Protein AF-0000000076999050 (afdb_homodimer)

Solvent-accessible surface area (backbone atoms only — not comparable to full-atom values): 11397 Å² total; per-residue (Å²): 122,41,62,46,78,47,78,78,38,83,37,83,48,64,58,50,52,71,64,30,36,35,32,32,42,37,40,32,18,38,52,26,83,90,37,77,95,28,45,40,60,75,64,47,63,26,76,95,74,50,68,47,72,46,55,34,50,70,62,44,50,46,53,27,51,28,60,49,54,45,70,36,25,22,58,16,30,32,37,39,44,25,26,15,80,21,55,50,22,68,37,30,36,89,98,64,38,59,56,55,41,35,34,31,30,42,37,31,35,66,41,70,91,99,56,59,48,79,47,79,77,36,82,37,82,49,64,58,50,52,72,65,31,36,34,32,31,42,38,41,33,19,38,52,24,85,90,35,75,94,27,45,41,60,73,64,48,63,27,75,94,74,50,70,46,71,45,54,34,49,70,62,44,50,45,54,28,51,29,59,48,52,45,71,37,25,22,57,16,28,31,38,40,43,25,27,15,77,25,54,50,22,69,38,29,36,88,98,65,38,58,54,56,42,35,36,33,31,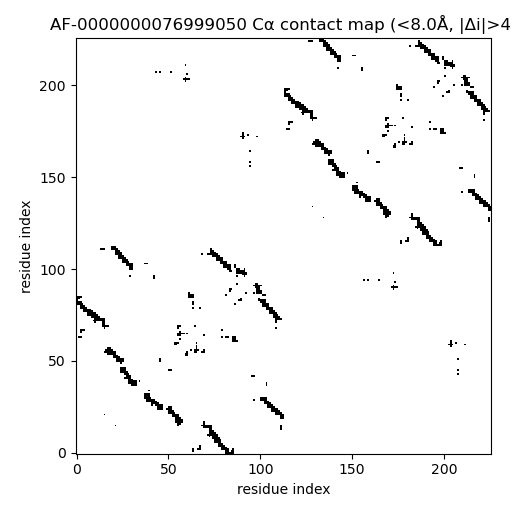42,37,32,35,67,42,70,88

Nearest PDB structures (foldseek):
  8z28-assembly1_A  TM=9.960E-01  e=3.138E-18  Pyricularia oryzae
  5b8i-assembly1_C  TM=9.807E-01  e=3.642E-14  Coccidioides immitis RS
  6vcv-assembly2_B  TM=9.608E-01  e=1.312E-13  Aspergillus fumigatus Af293
  6vrx-assembly5_A-3  TM=9.573E-01  e=2.290E-13  Mucor circinelloides
  6vsi-assembly1_A-2  TM=9.427E-01  e=1.152E-12  Candidozyma auris

Organism: Colletotrichum orbiculare (strain 104-T / ATCC 96160 / CBS 514.97 / LARS 414 / MAFF 240422) (NCBI:txid1213857)

InterPro domains:
  IPR001179 FKBP-type peptidyl-prolyl cis-trans isomerase domain [PF00254] (16-110)
  IPR001179 FKBP-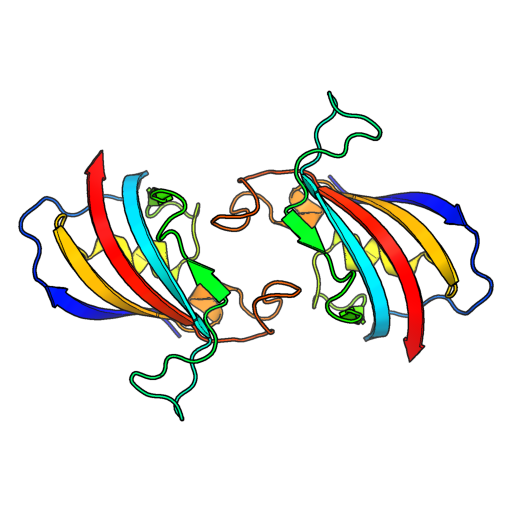type peptidyl-prolyl cis-trans isomerase domain [PS50059] (19-113)
  IPR046357 Peptidyl-prolyl cis-trans isomerase domain superfamily [G3DSA:3.10.50.40] (1-113)
  IPR050689 FKBP-type Peptidyl-prolyl cis-trans Isomerase [PTHR10516] (2-111)

Sequence (226 aa):
MGVTKTTHQEGSGSIPKPGQTVTIEYSGYLKDTTKPDNKGKKFDSSVGRGDFVTRIGVGQVIKGWDEGVTTMKVGEKATLDITSDYAYGERGFTGHIPPNADLIFDVELKKVQMGVTKTTHQEGSGSIPKPGQTVTIEYSGYLKDTTKPDNKGKKFDSSVGRGDFVTRIGVGQVIKGWDEGVTTMKVGEKATLDITSDYAYGERGFTGHIPPNADLIFDVELKKVQ

pLDDT: mean 96.43, std 4.18, range [61.28, 98.94]

Secondary structure (DSSP, 8-state):
--EEEEEEE---SPPPPTT-EEEEEEEEEEE-TTSGGGEEEEEEE-TTT--EEEE-SSSSS-HHHHHHHTTPPTT-EEEEEE-GGGTTTTT-BTTTB-TT--EEEEEEEEEE-/--EEEEEEE---SPPPPTT-EEEEEEEEEEE-TTSGGGEEEEEEE-TTT--EEEE-SSSSS-HHHHHHHTT--TT-EEEEEE-GGGTTTTT-BTTTB-TT--EEEEEEEEEE-

Structure (mmCIF, N/CA/C/O backbone):
data_AF-0000000076999050-model_v1
#
loop_
_entity.id
_entity.type
_entity.pdbx_description
1 polymer 'peptidylprolyl isomerase'
#
loop_
_atom_site.group_PDB
_atom_site.id
_atom_site.type_symbol
_atom_site.label_atom_id
_atom_site.label_alt_id
_atom_site.label_comp_id
_atom_site.label_asym_id
_atom_site.label_entity_id
_atom_site.label_seq_id
_atom_site.pdbx_PDB_ins_code
_atom_site.Cartn_x
_atom_site.Cartn_y
_atom_site.Cartn_z
_atom_site.occupancy
_atom_site.B_iso_or_equiv
_atom_site.auth_seq_id
_atom_site.auth_comp_id
_atom_site.auth_asym_id
_atom_site.auth_atom_id
_atom_site.pdbx_PDB_model_num
ATOM 1 N N . MET A 1 1 ? 9.938 4.039 17.719 1 61.28 1 MET A N 1
ATOM 2 C CA . MET A 1 1 ? 9.18 3.789 16.5 1 61.28 1 MET A CA 1
ATOM 3 C C . MET A 1 1 ? 7.855 4.539 16.516 1 61.28 1 MET A C 1
ATOM 5 O O . MET A 1 1 ? 7.043 4.344 17.438 1 61.28 1 MET A O 1
ATOM 9 N N . GLY A 1 2 ? 7.762 5.816 15.875 1 97.25 2 GLY A N 1
ATOM 10 C CA . GLY A 1 2 ? 6.656 6.758 15.977 1 97.25 2 GLY A CA 1
ATOM 11 C C . GLY A 1 2 ? 6.633 7.773 14.844 1 97.25 2 GLY A C 1
ATOM 12 O O . GLY A 1 2 ? 7.035 7.469 13.719 1 97.25 2 GLY A O 1
ATOM 13 N N . VAL A 1 3 ? 5.984 9.039 15.242 1 98.75 3 VAL A N 1
ATOM 14 C CA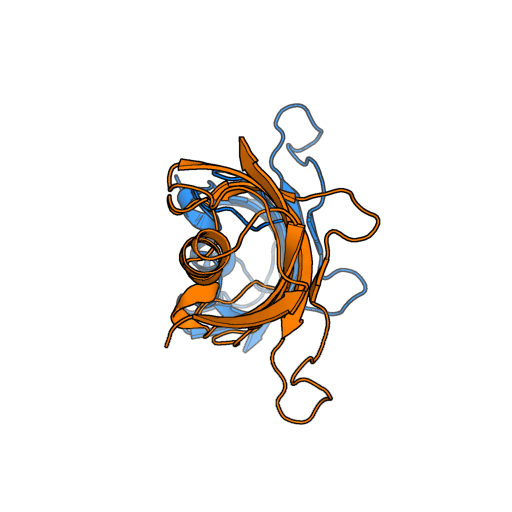 . VAL A 1 3 ? 5.902 10.125 14.273 1 98.75 3 VAL A CA 1
ATOM 15 C C . VAL A 1 3 ? 6.406 11.422 14.914 1 98.75 3 VAL A C 1
ATOM 17 O O . VAL A 1 3 ? 6.102 11.711 16.078 1 98.75 3 VAL A O 1
ATOM 20 N N . THR A 1 4 ? 7.32 12.125 14.18 1 98.56 4 THR A N 1
ATOM 21 C CA . THR A 1 4 ? 7.777 13.461 14.547 1 98.56 4 THR A CA 1
ATOM 22 C C . THR A 1 4 ? 7.34 14.492 13.516 1 98.56 4 THR A C 1
ATOM 24 O O . THR A 1 4 ? 7.441 14.25 12.305 1 98.56 4 THR A O 1
ATOM 27 N N . LYS A 1 5 ? 6.867 15.617 14.023 1 98.62 5 LYS A N 1
ATOM 28 C CA . LYS A 1 5 ? 6.363 16.672 13.148 1 98.62 5 LYS A CA 1
ATOM 29 C C . LYS A 1 5 ? 7.277 17.891 13.172 1 98.62 5 LYS A C 1
ATOM 31 O O . LYS A 1 5 ? 7.688 18.344 14.25 1 98.62 5 LYS A O 1
ATOM 36 N N . THR A 1 6 ? 7.551 18.406 12.016 1 98.75 6 THR A N 1
ATOM 37 C CA . THR A 1 6 ? 8.195 19.703 11.852 1 98.75 6 THR A CA 1
ATOM 38 C C . THR A 1 6 ? 7.273 20.672 11.109 1 98.75 6 THR A C 1
ATOM 40 O O . THR A 1 6 ? 6.945 20.453 9.938 1 98.75 6 THR A O 1
ATOM 43 N N . THR A 1 7 ? 6.922 21.734 11.781 1 98.75 7 THR A N 1
ATOM 44 C CA . THR A 1 7 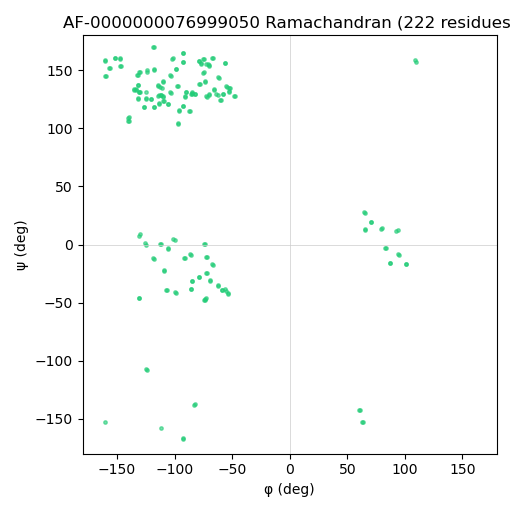? 6.02 22.719 11.195 1 98.75 7 THR A CA 1
ATOM 45 C C . THR A 1 7 ? 6.789 23.719 10.336 1 98.75 7 THR A C 1
ATOM 47 O O . THR A 1 7 ? 7.801 24.266 10.781 1 98.75 7 THR A O 1
ATOM 50 N N . HIS A 1 8 ? 6.301 23.938 9.156 1 98.81 8 HIS A N 1
ATOM 51 C CA . HIS A 1 8 ? 6.926 24.891 8.25 1 98.81 8 HIS A CA 1
ATOM 52 C C . HIS A 1 8 ? 6.074 26.156 8.117 1 98.81 8 HIS A C 1
ATOM 54 O O . HIS A 1 8 ? 6.605 27.234 7.883 1 98.81 8 HIS A O 1
ATOM 60 N N . GLN A 1 9 ? 4.805 26 8.078 1 98.69 9 GLN A N 1
ATOM 61 C CA . GLN A 1 9 ? 3.818 27.062 8.094 1 98.69 9 GLN A CA 1
ATOM 62 C C . GLN A 1 9 ? 2.723 26.797 9.117 1 98.69 9 GLN A C 1
ATOM 64 O O . GLN A 1 9 ? 2.025 25.781 9.031 1 98.69 9 GLN A O 1
ATOM 69 N N . GLU A 1 10 ? 2.57 27.781 9.961 1 98.44 10 GLU A N 1
ATOM 70 C CA . GLU A 1 10 ? 1.55 27.609 10.992 1 98.44 10 GLU A CA 1
ATOM 71 C C . GLU A 1 10 ? 0.147 27.75 10.406 1 98.44 10 GLU A C 1
ATOM 73 O O . GLU A 1 10 ? -0.087 28.578 9.531 1 98.44 10 GLU A O 1
ATOM 78 N N . GLY A 1 11 ? -0.716 26.875 10.914 1 98.5 11 GLY A N 1
ATOM 79 C CA . GLY A 1 11 ? -2.133 27.047 10.633 1 98.5 11 GLY A CA 1
ATOM 80 C C . GLY A 1 11 ? -2.861 27.844 11.695 1 98.5 11 GLY A C 1
ATOM 81 O O . GLY A 1 11 ? -2.312 28.109 12.766 1 98.5 11 GLY A O 1
ATOM 82 N N . SER A 1 12 ? -4.016 28.234 11.266 1 97.81 12 SER A N 1
ATOM 83 C CA . SER A 1 12 ? -4.77 29.031 12.219 1 97.81 12 SER A CA 1
ATOM 84 C C . SER A 1 12 ? -6.152 28.453 12.469 1 97.81 12 SER A C 1
ATOM 86 O O . SER A 1 12 ? -6.93 28.984 13.266 1 97.81 12 SER A O 1
ATOM 88 N N . GLY A 1 13 ? -6.418 27.344 11.812 1 98.19 13 GLY A N 1
ATOM 89 C CA . GLY A 1 13 ? -7.738 26.734 11.945 1 98.19 13 GLY A CA 1
ATOM 90 C C . GLY A 1 13 ? -7.805 25.688 13.031 1 98.19 13 GLY A C 1
ATOM 91 O O . GLY A 1 13 ? -6.953 25.641 13.922 1 98.19 13 GLY A O 1
ATOM 92 N N . SER A 1 14 ? -8.844 24.906 13.055 1 98.25 14 SER A N 1
ATOM 93 C CA . SER A 1 14 ? -9.125 23.906 14.078 1 98.25 14 SER A CA 1
ATOM 94 C C . SER A 1 14 ? -8.156 22.734 13.984 1 98.25 14 SER A C 1
ATOM 96 O O . SER A 1 14 ? -7.594 22.469 12.922 1 98.25 14 SER A O 1
ATOM 98 N N . ILE A 1 15 ? -8 22.125 15.078 1 98.62 15 ILE A N 1
ATOM 99 C CA . ILE A 1 15 ? -7.305 20.844 15.148 1 98.62 15 ILE A CA 1
ATOM 100 C C . ILE A 1 15 ? -8.305 19.703 14.984 1 98.62 15 ILE A C 1
ATOM 102 O O . ILE A 1 15 ? -9.336 19.672 15.664 1 98.62 15 ILE A O 1
ATOM 106 N N . PRO A 1 16 ? -7.992 18.859 14.078 1 98.75 16 PRO A N 1
ATOM 107 C CA . PRO A 1 16 ? -8.938 17.75 13.906 1 98.75 16 PRO A CA 1
ATOM 108 C C . PRO A 1 16 ? -9.062 16.891 15.156 1 98.75 16 PRO A C 1
ATOM 110 O O . PRO A 1 16 ? -8.07 16.641 15.852 1 98.75 16 PRO A O 1
ATOM 113 N N . LYS A 1 17 ? -10.273 16.438 15.375 1 98.44 17 LYS A N 1
ATOM 114 C CA . LYS A 1 17 ? -10.547 15.422 16.391 1 98.44 17 LYS A CA 1
ATOM 115 C C . LYS A 1 17 ? -10.664 14.031 15.766 1 98.44 17 LYS A C 1
ATOM 117 O O . LYS A 1 17 ? -11.062 13.898 14.609 1 98.44 17 LYS A O 1
ATOM 122 N N . PRO A 1 18 ? -10.289 13.008 16.625 1 98 18 PRO A N 1
ATOM 123 C CA . PRO A 1 18 ? -10.453 11.656 16.078 1 98 18 PRO A CA 1
ATOM 124 C C . PRO A 1 18 ? -11.859 11.406 15.539 1 98 18 PRO A C 1
ATOM 126 O O . PRO A 1 18 ? -12.844 11.773 16.188 1 98 18 PRO A O 1
ATOM 129 N N . GLY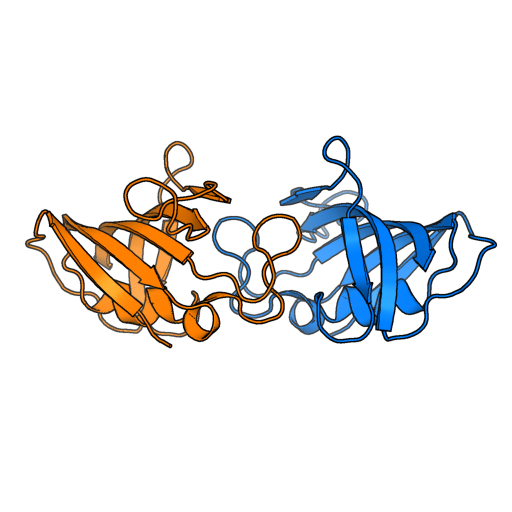 A 1 19 ? -11.922 10.891 14.383 1 97.88 19 GLY A N 1
ATOM 130 C CA . GLY A 1 19 ? -13.203 10.562 13.766 1 97.88 19 GLY A CA 1
ATOM 131 C C . GLY A 1 19 ? -13.648 11.586 12.742 1 97.88 19 GLY A C 1
ATOM 132 O O . GLY A 1 19 ? -14.516 11.305 11.914 1 97.88 19 GLY A O 1
ATOM 133 N N . GLN A 1 20 ? -13.125 12.742 12.695 1 98.62 20 GLN A N 1
ATOM 134 C CA . GLN A 1 20 ? -13.484 13.773 11.727 1 98.62 20 GLN A CA 1
ATOM 135 C C . GLN A 1 20 ? -12.828 13.516 10.375 1 98.62 20 GLN A C 1
ATOM 137 O O . GLN A 1 20 ? -11.836 12.781 10.289 1 98.62 20 GLN A O 1
ATOM 142 N N . THR A 1 21 ? -13.469 14.125 9.344 1 98.31 21 THR A N 1
ATOM 143 C CA . THR A 1 21 ? -12.93 14.047 7.988 1 98.31 21 THR A CA 1
ATOM 144 C C . THR A 1 21 ? -11.969 15.211 7.727 1 98.31 21 THR A C 1
ATOM 146 O O . THR A 1 21 ? -12.281 16.359 8.039 1 98.31 21 THR A O 1
ATOM 149 N N . VAL A 1 22 ? -10.82 14.875 7.199 1 98.5 22 VAL A N 1
ATOM 150 C CA . VAL A 1 22 ? -9.836 15.898 6.871 1 98.5 22 VAL A CA 1
ATOM 151 C C . VAL A 1 22 ? -9.562 15.891 5.367 1 98.5 22 VAL A C 1
ATOM 153 O O . VAL A 1 22 ? -9.75 14.867 4.703 1 98.5 22 VAL A O 1
ATOM 156 N N . THR A 1 23 ? -9.203 17.047 4.824 1 98.31 23 THR A N 1
ATOM 157 C CA . THR A 1 23 ? -8.695 17.234 3.469 1 98.31 23 THR A CA 1
ATOM 158 C C . THR A 1 23 ? -7.211 17.609 3.496 1 98.31 23 THR A C 1
ATOM 160 O O . THR A 1 23 ? -6.828 18.609 4.086 1 98.31 23 THR A O 1
ATOM 163 N N . ILE A 1 24 ? -6.402 16.797 2.799 1 98.06 24 ILE A N 1
ATOM 164 C CA . ILE A 1 24 ? -4.953 16.906 2.916 1 98.06 24 ILE A CA 1
ATOM 165 C C . ILE A 1 24 ? -4.32 16.891 1.526 1 98.06 24 ILE A C 1
ATOM 167 O O . ILE A 1 24 ? -4.727 16.109 0.663 1 98.06 24 ILE A O 1
ATOM 171 N N . GLU A 1 25 ? -3.416 17.781 1.261 1 98.25 25 GLU A N 1
ATOM 172 C CA . GLU A 1 25 ? -2.439 17.625 0.186 1 98.25 25 GLU A CA 1
ATOM 173 C C . GLU A 1 25 ? -1.113 17.094 0.72 1 98.25 25 GLU A C 1
ATOM 175 O O . GLU A 1 25 ? -0.644 17.516 1.774 1 98.25 25 GLU A O 1
ATOM 180 N N . TYR A 1 26 ? -0.549 16.125 -0.022 1 98.19 26 TYR A N 1
ATOM 181 C CA . TYR A 1 26 ? 0.667 15.547 0.542 1 98.19 26 TYR A CA 1
ATOM 182 C C . TYR A 1 26 ? 1.584 15.023 -0.559 1 98.19 26 TYR A C 1
ATOM 184 O O . TYR A 1 26 ? 1.139 14.781 -1.683 1 98.19 26 TYR A O 1
ATOM 192 N N . SER A 1 27 ? 2.859 14.859 -0.218 1 98 27 SER A N 1
ATOM 193 C CA . SER A 1 27 ? 3.852 14.047 -0.91 1 98 27 SER A CA 1
ATOM 194 C C . SER A 1 27 ? 4.59 13.133 0.062 1 98 27 SER A C 1
ATOM 196 O O . SER A 1 27 ? 5.016 13.57 1.132 1 98 27 SER A O 1
ATOM 198 N N . GLY A 1 28 ? 4.676 11.859 -0.325 1 97.75 28 GLY A N 1
ATOM 199 C CA . GLY A 1 28 ? 5.363 10.867 0.485 1 97.75 28 GLY A CA 1
ATOM 200 C C . GLY A 1 28 ? 6.66 10.383 -0.138 1 97.75 28 GLY A C 1
ATOM 201 O O . GLY A 1 28 ? 6.73 10.164 -1.35 1 97.75 28 GLY A O 1
ATOM 202 N N . TYR A 1 29 ? 7.68 10.195 0.671 1 98.44 29 TYR A N 1
ATOM 203 C CA . TYR A 1 29 ? 9.016 9.781 0.274 1 98.44 29 TYR A CA 1
ATOM 204 C C . TYR A 1 29 ? 9.516 8.633 1.149 1 98.44 29 TYR A C 1
ATOM 206 O O . TYR A 1 29 ? 9.211 8.578 2.342 1 98.44 29 TYR A O 1
ATOM 214 N N . LEU A 1 30 ? 10.281 7.766 0.504 1 98.19 30 LEU A N 1
ATOM 215 C CA . LEU A 1 30 ? 11.109 6.887 1.316 1 98.19 30 LEU A CA 1
ATOM 216 C C . LEU A 1 30 ? 12.164 7.684 2.074 1 98.19 30 LEU A C 1
ATOM 218 O O . LEU A 1 30 ? 12.805 8.57 1.506 1 98.19 30 LEU A O 1
ATOM 222 N N . LYS A 1 31 ? 12.297 7.414 3.311 1 98.69 31 LYS A N 1
ATOM 223 C CA . LYS A 1 31 ? 13.336 8.133 4.039 1 98.69 31 LYS A CA 1
ATOM 224 C C . LYS A 1 31 ? 14.727 7.688 3.6 1 98.69 31 LYS A C 1
ATOM 226 O O . LYS A 1 31 ? 15 6.488 3.496 1 98.69 31 LYS A O 1
ATOM 231 N N . ASP A 1 32 ? 15.469 8.625 3.293 1 98.56 32 ASP A N 1
ATOM 232 C CA . ASP A 1 32 ? 16.859 8.453 2.9 1 98.56 32 ASP A CA 1
ATOM 233 C C . ASP A 1 32 ? 17.734 9.555 3.5 1 98.56 32 ASP A C 1
ATOM 235 O O . ASP A 1 32 ? 17.734 10.688 3.016 1 98.56 32 ASP A O 1
ATOM 239 N N . THR A 1 33 ? 18.484 9.125 4.496 1 97.75 33 THR A N 1
ATOM 240 C CA . THR A 1 33 ? 19.203 10.117 5.281 1 97.75 33 THR A CA 1
ATOM 241 C C . THR A 1 33 ? 20.375 10.695 4.48 1 97.75 33 THR A C 1
ATOM 243 O O . THR A 1 33 ? 20.969 11.695 4.879 1 97.75 33 THR A O 1
ATOM 246 N N . THR A 1 34 ? 20.703 10.109 3.365 1 98.25 34 THR A N 1
ATOM 247 C CA . THR A 1 34 ? 21.797 10.609 2.533 1 98.25 34 THR A CA 1
ATOM 248 C C . THR A 1 34 ? 21.281 11.695 1.587 1 98.25 34 THR A C 1
ATOM 250 O O . THR A 1 34 ? 22.078 12.336 0.891 1 98.25 34 THR A O 1
ATOM 253 N N . LYS A 1 35 ? 20.031 11.945 1.457 1 98.5 35 LYS A N 1
ATOM 254 C CA . LYS A 1 35 ? 19.422 12.906 0.548 1 98.5 35 LYS A CA 1
ATOM 255 C C . LYS A 1 35 ? 19.031 14.188 1.286 1 98.5 35 LYS A C 1
ATOM 257 O O . LYS A 1 35 ? 18.844 14.172 2.506 1 98.5 35 LYS A O 1
ATOM 262 N N . PRO A 1 36 ? 18.844 15.297 0.565 1 97.5 36 PRO A N 1
ATOM 263 C CA . PRO A 1 36 ? 18.359 16.531 1.194 1 97.5 36 PRO A CA 1
ATOM 264 C C . PRO A 1 36 ? 17.016 16.344 1.889 1 97.5 36 PRO A C 1
ATOM 266 O O . PRO A 1 36 ? 16.125 15.688 1.343 1 97.5 36 PRO A O 1
ATOM 269 N N . ASP A 1 37 ? 16.953 16.781 3.156 1 97.5 37 ASP A N 1
ATOM 270 C CA . ASP A 1 37 ? 15.75 16.734 3.98 1 97.5 37 ASP A CA 1
ATOM 271 C C . ASP A 1 37 ? 15.32 15.305 4.262 1 97.5 37 ASP A C 1
ATOM 273 O O . ASP A 1 37 ? 14.164 15.055 4.609 1 97.5 37 ASP A O 1
ATOM 277 N N . ASN A 1 38 ? 16.188 14.336 3.982 1 98.38 38 ASN A N 1
ATOM 278 C CA . ASN A 1 38 ? 15.984 12.906 4.195 1 98.38 38 ASN A CA 1
ATOM 279 C C . ASN A 1 38 ? 14.953 12.336 3.227 1 98.38 38 ASN A C 1
ATOM 281 O O . ASN A 1 38 ? 14.383 11.273 3.475 1 98.38 38 ASN A O 1
ATOM 285 N N . LYS A 1 39 ? 14.727 13.086 2.133 1 98.62 39 LYS A N 1
ATOM 286 C CA . LYS A 1 39 ? 13.703 12.664 1.184 1 98.62 39 LYS A CA 1
ATOM 287 C C . LYS A 1 39 ? 14.312 11.906 0.011 1 98.62 39 LYS A C 1
ATOM 289 O O . LYS A 1 39 ? 14.875 12.508 -0.902 1 98.62 39 LYS A O 1
ATOM 294 N N . GLY A 1 40 ? 14.117 10.68 0.13 1 98.5 40 GLY A N 1
ATOM 295 C CA . GLY A 1 40 ? 14.539 9.836 -0.981 1 98.5 40 GLY A CA 1
ATOM 296 C C . GLY A 1 40 ? 13.523 9.781 -2.105 1 98.5 40 GLY A C 1
ATOM 297 O O . GLY A 1 40 ? 12.992 10.812 -2.518 1 98.5 40 GLY A O 1
ATOM 298 N N . LYS A 1 41 ? 13.289 8.594 -2.654 1 96.81 41 LYS A N 1
ATOM 299 C CA . LYS A 1 41 ? 12.352 8.398 -3.756 1 96.81 41 LYS A CA 1
ATOM 300 C C . LYS A 1 41 ? 10.922 8.742 -3.33 1 96.81 41 LYS A C 1
ATOM 302 O O . LYS A 1 41 ? 10.445 8.273 -2.299 1 96.81 41 LYS A O 1
ATOM 307 N N . LYS A 1 42 ? 10.312 9.594 -4.215 1 96.5 42 LYS A N 1
ATOM 308 C CA . LYS A 1 42 ? 8.891 9.82 -4.023 1 96.5 42 LYS A CA 1
ATOM 309 C C . LYS A 1 42 ? 8.07 8.594 -4.438 1 96.5 42 LYS A C 1
ATOM 311 O O . LYS A 1 42 ? 8.219 8.102 -5.559 1 96.5 42 LYS A O 1
ATOM 316 N N . PHE A 1 43 ? 7.199 8.156 -3.473 1 93.5 43 PHE A N 1
ATOM 317 C CA . PHE A 1 43 ? 6.473 6.934 -3.812 1 93.5 43 PHE A CA 1
ATOM 318 C C . PHE A 1 43 ? 5.004 7.234 -4.074 1 93.5 43 PHE A C 1
ATOM 320 O O . PHE A 1 43 ? 4.289 6.41 -4.648 1 93.5 43 PHE A O 1
ATOM 327 N N . ASP A 1 44 ? 4.508 8.398 -3.502 1 92.81 44 ASP A N 1
ATOM 328 C CA . ASP A 1 44 ? 3.115 8.797 -3.672 1 92.81 44 ASP A CA 1
ATOM 329 C C . ASP A 1 44 ? 2.947 10.297 -3.484 1 92.81 44 ASP A C 1
ATOM 331 O O . ASP A 1 44 ? 3.75 10.938 -2.805 1 92.81 44 ASP A O 1
ATOM 335 N N . SER A 1 45 ? 1.917 10.82 -4.18 1 95.5 45 SER A N 1
ATOM 336 C CA . SER A 1 45 ? 1.586 12.227 -4.008 1 95.5 45 SER A CA 1
ATOM 337 C C . SER A 1 45 ? 0.155 12.523 -4.445 1 95.5 45 SER A C 1
ATOM 339 O O . SER A 1 45 ? -0.359 11.883 -5.363 1 95.5 45 SER A O 1
ATOM 341 N N . SER A 1 46 ? -0.446 13.445 -3.711 1 94.88 46 SER A N 1
ATOM 342 C CA . SER A 1 46 ? -1.765 13.891 -4.145 1 94.88 46 SER A CA 1
ATOM 343 C C . SER A 1 46 ? -1.662 15.094 -5.074 1 94.88 46 SER A C 1
ATOM 345 O O . SER A 1 46 ? -2.648 15.492 -5.695 1 94.88 46 SER A O 1
ATOM 347 N N . VAL A 1 47 ? -0.492 15.703 -5.176 1 94.75 47 VAL A N 1
ATOM 348 C CA . VAL A 1 47 ? -0.298 16.906 -5.973 1 94.75 47 VAL A CA 1
ATOM 349 C C . VAL A 1 47 ? -0.637 16.625 -7.434 1 94.75 47 VAL A C 1
ATOM 351 O O . VAL A 1 47 ? -0.092 15.695 -8.031 1 94.75 47 VAL A O 1
ATOM 354 N N . GLY A 1 48 ? -1.552 17.406 -7.977 1 92.94 48 GLY A N 1
ATOM 355 C CA . GLY A 1 48 ? -1.965 17.234 -9.359 1 92.94 48 GLY A CA 1
ATOM 356 C C . GLY A 1 48 ? -3.025 16.172 -9.539 1 92.94 48 GLY A C 1
ATOM 357 O O . GLY A 1 48 ? -3.533 15.977 -10.648 1 92.94 48 GLY A O 1
ATOM 358 N N . ARG A 1 49 ? -3.471 15.453 -8.539 1 90.5 49 ARG A N 1
ATOM 359 C CA . ARG A 1 49 ? -4.422 14.352 -8.656 1 90.5 49 ARG A CA 1
ATOM 360 C C . ARG A 1 49 ? -5.695 14.641 -7.863 1 90.5 49 ARG A C 1
ATOM 362 O O . ARG A 1 49 ? -6.68 13.906 -7.969 1 90.5 49 ARG A O 1
ATOM 369 N N . GLY A 1 50 ? -5.578 15.711 -7.031 1 92.12 50 GLY A N 1
ATOM 370 C CA . GLY A 1 50 ? -6.668 16 -6.117 1 92.12 50 GLY A CA 1
ATOM 371 C C . GLY A 1 50 ? -6.324 15.711 -4.668 1 92.12 50 GLY A C 1
ATOM 372 O O . GLY A 1 50 ? -5.504 14.836 -4.383 1 92.12 50 GLY A O 1
ATOM 373 N N . ASP A 1 51 ? -6.992 16.328 -3.807 1 94.06 51 ASP A N 1
ATOM 374 C CA . ASP A 1 51 ? -6.699 16.203 -2.381 1 94.06 51 ASP A CA 1
ATOM 375 C C . ASP A 1 51 ? -7.105 14.82 -1.858 1 94.06 51 ASP A C 1
ATOM 377 O O . ASP A 1 51 ? -7.992 14.172 -2.42 1 94.06 51 ASP A O 1
ATOM 381 N N . PHE A 1 52 ? -6.457 14.469 -0.834 1 93.5 52 PHE A N 1
ATOM 382 C CA . PHE A 1 52 ? -6.793 13.242 -0.129 1 93.5 52 PHE A CA 1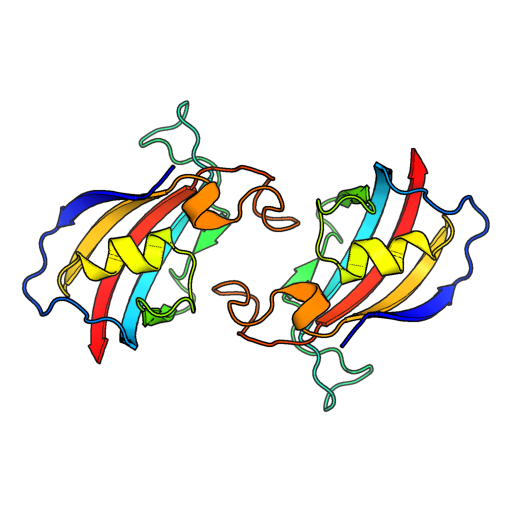
ATOM 383 C C . PHE A 1 52 ? -7.781 13.516 0.998 1 93.5 52 PHE A C 1
ATOM 385 O O . PHE A 1 52 ? -7.512 14.328 1.882 1 93.5 52 PHE A O 1
ATOM 392 N N . VAL A 1 53 ? -8.93 12.906 0.917 1 95 53 VAL A N 1
ATOM 393 C CA . VAL A 1 53 ? -9.984 13.078 1.914 1 95 53 VAL A CA 1
ATOM 394 C C . VAL A 1 53 ? -10.172 11.781 2.699 1 95 53 VAL A C 1
ATOM 396 O O . VAL A 1 53 ? -10.367 10.719 2.113 1 95 53 VAL A O 1
ATOM 399 N N . THR A 1 54 ? -10.164 11.82 4.027 1 94.88 54 THR A N 1
ATOM 400 C CA . THR A 1 54 ? -10.234 10.617 4.852 1 94.88 54 THR A CA 1
ATOM 401 C C . THR A 1 54 ? -10.68 10.961 6.27 1 94.88 54 THR A C 1
ATOM 403 O O . THR A 1 54 ? -10.555 12.109 6.707 1 94.88 54 THR A O 1
ATOM 406 N N . ARG A 1 55 ? -11.188 9.961 6.965 1 95.69 55 ARG A N 1
ATOM 407 C CA . ARG A 1 55 ? -11.305 10.094 8.414 1 95.69 55 ARG A CA 1
ATOM 408 C C . ARG A 1 55 ? -9.945 9.938 9.086 1 95.69 55 ARG A C 1
ATOM 410 O O . ARG A 1 55 ? -9.109 9.156 8.633 1 95.69 55 ARG A O 1
ATOM 417 N N . ILE A 1 56 ? -9.758 10.641 10.195 1 97.5 56 ILE A N 1
ATOM 418 C CA . ILE A 1 56 ? -8.445 10.648 10.836 1 97.5 56 ILE A CA 1
ATOM 419 C C . ILE A 1 56 ? -8.586 10.18 12.289 1 97.5 56 ILE A C 1
ATOM 421 O O . ILE A 1 56 ? -9.641 10.344 12.898 1 97.5 56 ILE A O 1
ATOM 425 N N . GLY A 1 57 ? -7.57 9.586 12.758 1 96.94 57 GLY A N 1
ATOM 426 C CA . GLY A 1 57 ? -7.488 9.227 14.164 1 96.94 57 GLY A CA 1
ATOM 427 C C . GLY A 1 57 ? -8.273 7.977 14.516 1 96.94 57 GLY A C 1
ATOM 428 O O . GLY A 1 57 ? -8.492 7.684 15.688 1 96.94 57 GLY A O 1
ATOM 429 N N . VAL A 1 58 ? -8.695 7.207 13.477 1 95.62 58 VAL A N 1
ATOM 430 C CA . VAL A 1 58 ? -9.57 6.074 13.773 1 95.62 58 VAL A CA 1
ATOM 431 C C . VAL A 1 58 ? -9.031 4.816 13.094 1 95.62 58 VAL A C 1
ATOM 433 O O . VAL A 1 58 ? -9.734 3.811 12.992 1 95.62 58 VAL A O 1
ATOM 436 N N . GLY A 1 59 ? -7.871 4.883 12.547 1 93.06 59 GLY A N 1
ATOM 437 C CA . GLY A 1 59 ? -7.227 3.699 12 1 93.06 59 GLY A CA 1
ATOM 438 C C . GLY A 1 59 ? -7.512 3.5 10.523 1 93.06 59 GLY A C 1
ATOM 439 O O . GLY A 1 59 ? -7.242 2.43 9.969 1 93.06 59 GLY A O 1
ATOM 440 N N . GLN A 1 60 ? -8.055 4.5 9.938 1 92 60 GLN A N 1
ATOM 441 C CA . GLN A 1 60 ? -8.297 4.414 8.5 1 92 60 GLN A CA 1
ATOM 442 C C . GLN A 1 60 ? -7.016 4.668 7.707 1 92 60 GLN A C 1
ATOM 444 O O . GLN A 1 60 ? -6.867 4.172 6.586 1 92 60 GLN A O 1
ATOM 449 N N . VAL A 1 61 ? -6.121 5.402 8.234 1 94.94 61 VAL A N 1
ATOM 450 C CA . VAL A 1 61 ? -4.801 5.652 7.664 1 94.94 61 VAL A CA 1
ATOM 451 C C . VAL A 1 61 ? -3.721 5.137 8.609 1 94.94 61 VAL A C 1
ATOM 453 O O . VAL A 1 61 ? -4.027 4.641 9.695 1 94.94 61 VAL A O 1
ATOM 456 N N . ILE A 1 62 ? -2.455 5.098 8.141 1 95.88 62 ILE A N 1
ATOM 457 C CA . ILE A 1 62 ? -1.368 4.59 8.977 1 95.88 62 ILE A CA 1
ATOM 458 C C . ILE A 1 62 ? -1.312 5.371 10.281 1 95.88 62 ILE A C 1
ATOM 460 O O . ILE A 1 62 ? -1.702 6.543 10.336 1 95.88 62 ILE A O 1
ATOM 464 N N . LYS A 1 63 ? -0.784 4.801 11.258 1 96.81 63 LYS A N 1
ATOM 465 C CA . LYS A 1 63 ? -0.728 5.367 12.602 1 96.81 63 LYS A CA 1
ATOM 466 C C . LYS A 1 63 ? 0.007 6.707 12.602 1 96.81 63 LYS A C 1
ATOM 468 O O . LYS A 1 63 ? -0.344 7.613 13.359 1 96.81 63 LYS A O 1
ATOM 473 N N . GLY A 1 64 ? 1.032 6.844 11.875 1 98.56 64 GLY A N 1
ATOM 474 C CA . GLY A 1 64 ? 1.77 8.094 11.758 1 98.56 64 GLY A CA 1
ATOM 475 C C . GLY A 1 64 ? 0.901 9.258 11.336 1 98.56 64 GLY A C 1
ATOM 476 O O . GLY A 1 64 ? 1.089 10.383 11.805 1 98.56 64 GLY A O 1
ATOM 477 N N . TRP A 1 65 ? 0.017 9.023 10.445 1 97.94 65 TRP A N 1
ATOM 478 C CA . TRP A 1 65 ? -0.925 10.062 10.039 1 97.94 65 TRP A CA 1
ATOM 479 C C . TRP A 1 65 ? -1.961 10.32 11.125 1 97.94 65 TRP A C 1
ATOM 481 O O . TRP A 1 65 ? -2.279 11.469 11.43 1 97.94 65 TRP A O 1
ATOM 491 N N . ASP A 1 66 ? -2.496 9.234 11.648 1 97.75 66 ASP A N 1
ATOM 492 C CA . ASP A 1 66 ? -3.496 9.359 12.703 1 97.75 66 ASP A CA 1
ATOM 493 C C . ASP A 1 66 ? -2.971 10.211 13.852 1 97.75 66 ASP A C 1
ATOM 495 O O . ASP A 1 66 ? -3.699 11.047 14.398 1 97.75 66 ASP A O 1
ATOM 499 N N . GLU A 1 67 ? -1.805 10.023 14.211 1 98.38 67 GLU A N 1
ATOM 500 C CA . GLU A 1 67 ? -1.229 10.742 15.344 1 98.38 67 GLU A CA 1
ATOM 501 C C . GLU A 1 67 ? -0.664 12.094 14.914 1 98.38 67 GLU A C 1
ATOM 503 O O . GLU A 1 67 ? -0.818 13.094 15.617 1 98.38 67 GLU A O 1
ATOM 508 N N . GLY A 1 68 ? -0.073 12.195 13.789 1 98.69 68 GLY A N 1
ATOM 509 C CA . GLY A 1 68 ? 0.568 13.422 13.336 1 98.69 68 GLY A CA 1
ATOM 510 C C . GLY A 1 68 ? -0.422 14.484 12.906 1 98.69 68 GLY A C 1
ATOM 511 O O . GLY A 1 68 ? -0.338 15.633 13.352 1 98.69 68 GLY A O 1
ATOM 512 N N . VAL A 1 69 ? -1.343 14.102 12.133 1 98.62 69 VAL A N 1
ATOM 513 C CA . VAL A 1 69 ? -2.27 15.062 11.547 1 98.62 69 VAL A CA 1
ATOM 514 C C . VAL A 1 69 ? -3.184 15.625 12.633 1 98.62 69 VAL A C 1
ATOM 516 O O . VAL A 1 69 ? -3.553 16.797 12.594 1 98.62 69 VAL A O 1
ATOM 519 N N . THR A 1 70 ? -3.439 14.836 13.602 1 98.62 70 THR A N 1
ATOM 520 C CA . THR A 1 70 ? -4.309 15.289 14.68 1 98.62 70 THR A CA 1
ATOM 521 C C . THR A 1 70 ? -3.578 16.281 15.578 1 98.62 70 THR A C 1
ATOM 523 O O . THR A 1 70 ? -4.16 16.812 16.531 1 98.62 70 THR A O 1
ATOM 526 N N . THR A 1 71 ? -2.393 16.594 15.32 1 98.56 71 THR A N 1
ATOM 527 C CA . THR A 1 71 ? -1.665 17.625 16.047 1 98.56 71 THR A CA 1
ATOM 528 C C . THR A 1 71 ? -1.524 18.891 15.203 1 98.56 71 THR A C 1
ATOM 530 O O . THR A 1 71 ? -0.954 19.891 15.648 1 98.56 71 THR A O 1
ATOM 533 N N . MET A 1 72 ? -1.964 18.859 14.039 1 98.81 72 MET A N 1
ATOM 534 C CA . MET A 1 72 ? -1.849 19.984 13.117 1 98.81 72 MET A CA 1
ATOM 535 C C . MET A 1 72 ? -3.084 20.875 13.188 1 98.81 72 MET A C 1
ATOM 537 O O . MET A 1 72 ? -4.176 20.391 13.5 1 98.81 72 MET A O 1
ATOM 541 N N . LYS A 1 73 ? -2.865 22.094 12.789 1 98.69 73 LYS A N 1
ATOM 542 C CA . LYS A 1 73 ? -3.969 23.031 12.594 1 98.69 73 LYS A CA 1
ATOM 543 C C . LYS A 1 73 ? -4.285 23.203 11.109 1 98.69 73 LYS A C 1
ATOM 545 O O . LYS A 1 73 ? -3.385 23.188 10.273 1 98.69 73 LYS A O 1
ATOM 550 N N . VAL A 1 74 ? -5.621 23.391 10.852 1 98.88 74 VAL A N 1
ATOM 551 C CA . VAL A 1 74 ? -6.004 23.672 9.469 1 98.88 74 VAL A CA 1
ATOM 552 C C . VAL A 1 74 ? -5.18 24.844 8.93 1 98.88 74 VAL A C 1
ATOM 554 O O . VAL A 1 74 ? -5.035 25.859 9.602 1 98.88 74 VAL A O 1
ATOM 557 N N . GLY A 1 75 ? -4.691 24.688 7.762 1 98.81 75 GLY A N 1
ATOM 558 C CA . GLY A 1 75 ? -3.824 25.672 7.152 1 98.81 75 GLY A CA 1
ATOM 559 C C . GLY A 1 75 ? -2.348 25.391 7.363 1 98.81 75 GLY A C 1
ATOM 560 O O . GLY A 1 75 ? -1.493 26.047 6.754 1 98.81 75 GLY A O 1
ATOM 561 N N . GLU A 1 76 ? -2.002 24.438 8.172 1 98.88 76 GLU A N 1
ATOM 562 C CA . GLU A 1 76 ? -0.619 24.109 8.516 1 98.88 76 GLU A CA 1
ATOM 563 C C . GLU A 1 76 ? 0.051 23.312 7.398 1 98.88 76 GLU A C 1
ATOM 565 O O . GLU A 1 76 ? -0.565 22.422 6.809 1 98.88 76 GLU A O 1
ATOM 570 N N . LYS A 1 77 ? 1.272 23.625 7.105 1 98.88 77 LYS A N 1
ATOM 571 C CA . LYS A 1 77 ? 2.197 22.812 6.324 1 98.88 77 LYS A CA 1
ATOM 572 C C . LYS A 1 77 ? 3.314 22.25 7.203 1 98.88 77 LYS A C 1
ATOM 574 O O . LYS A 1 77 ? 3.955 23 7.949 1 98.88 77 LYS A O 1
ATOM 579 N N . ALA A 1 78 ? 3.443 20.984 7.105 1 98.88 78 ALA A N 1
ATOM 580 C CA . ALA A 1 78 ? 4.418 20.328 7.977 1 98.88 78 ALA A CA 1
ATOM 581 C C . ALA A 1 78 ? 5.039 19.125 7.293 1 98.88 78 ALA A C 1
ATOM 583 O O . ALA A 1 78 ? 4.523 18.641 6.285 1 98.88 78 ALA A O 1
ATOM 584 N N . THR A 1 79 ? 6.156 18.719 7.793 1 98.94 79 THR A N 1
ATOM 585 C CA . THR A 1 79 ? 6.758 17.438 7.465 1 98.94 79 THR A CA 1
ATOM 586 C C . THR A 1 79 ? 6.562 16.438 8.609 1 98.94 79 THR A C 1
ATOM 588 O O . THR A 1 79 ? 6.793 16.766 9.773 1 98.94 79 THR A O 1
ATOM 591 N N . LEU A 1 80 ? 6.094 15.25 8.258 1 98.81 80 LEU A N 1
ATOM 592 C CA . LEU A 1 80 ? 5.996 14.141 9.203 1 98.81 80 LEU A CA 1
ATOM 593 C C . LEU A 1 80 ? 7.078 13.102 8.93 1 98.81 80 LEU A C 1
ATOM 595 O O . LEU A 1 80 ? 7.176 12.578 7.82 1 98.81 80 LEU A O 1
ATOM 599 N N . ASP A 1 81 ? 7.91 12.836 9.875 1 98.88 81 ASP A N 1
ATOM 600 C CA . ASP A 1 81 ? 8.875 11.742 9.883 1 98.88 81 ASP A CA 1
ATOM 601 C C . ASP A 1 81 ? 8.328 10.531 10.633 1 98.88 81 ASP A C 1
ATOM 603 O O . ASP A 1 81 ? 8.125 10.586 11.852 1 98.88 81 ASP A O 1
ATOM 607 N N . ILE A 1 82 ? 8.141 9.43 9.867 1 98.75 82 ILE A N 1
ATOM 608 C CA . ILE A 1 82 ? 7.355 8.328 10.414 1 98.75 82 ILE A CA 1
ATOM 609 C C . ILE A 1 82 ? 8.172 7.039 10.352 1 98.75 82 ILE A C 1
ATOM 611 O O . ILE A 1 82 ? 8.617 6.633 9.273 1 98.75 82 ILE A O 1
ATOM 615 N N . THR A 1 83 ? 8.312 6.391 11.5 1 98.75 83 THR A N 1
ATOM 616 C CA . THR A 1 83 ? 9.008 5.109 11.523 1 98.75 83 THR A CA 1
ATOM 617 C C . THR A 1 83 ? 8.133 4.008 10.922 1 98.75 83 THR A C 1
ATOM 619 O O . THR A 1 83 ? 6.906 4.129 10.891 1 98.75 83 THR A O 1
ATOM 622 N N . SER A 1 84 ? 8.805 2.949 10.516 1 98.06 84 SER A N 1
ATOM 623 C CA . SER A 1 84 ? 8.133 1.908 9.742 1 98.06 84 SER A CA 1
ATOM 624 C C . SER A 1 84 ? 7.016 1.259 10.555 1 98.06 84 SER A C 1
ATOM 626 O O . SER A 1 84 ? 5.984 0.876 10 1 98.06 84 SER A O 1
ATOM 628 N N . ASP A 1 85 ? 7.219 1.124 11.867 1 97.5 85 ASP A N 1
ATOM 629 C CA . ASP A 1 85 ? 6.211 0.49 12.711 1 97.5 85 ASP A CA 1
ATOM 630 C C . ASP A 1 85 ? 4.953 1.349 12.805 1 97.5 85 ASP A C 1
ATOM 632 O O . ASP A 1 85 ? 3.889 0.859 13.188 1 97.5 85 ASP A O 1
ATOM 636 N N . TYR A 1 86 ? 4.996 2.611 12.461 1 98 86 TYR A N 1
ATOM 637 C CA . TYR A 1 86 ? 3.859 3.525 12.414 1 98 86 TYR A CA 1
ATOM 638 C C . TYR A 1 86 ? 3.371 3.709 10.984 1 98 86 TYR A C 1
ATOM 640 O O . TYR A 1 86 ? 2.482 4.527 10.727 1 98 86 TYR A O 1
ATOM 648 N N . ALA A 1 87 ? 4.016 2.928 10.062 1 96.81 87 ALA A N 1
ATOM 649 C CA . ALA A 1 87 ? 3.656 3.01 8.648 1 96.81 87 ALA A CA 1
ATOM 650 C C . ALA A 1 87 ? 3.281 1.638 8.102 1 96.81 87 ALA A C 1
ATOM 652 O O . ALA A 1 87 ? 2.301 1.032 8.539 1 96.81 87 ALA A O 1
ATOM 653 N N . TYR A 1 88 ? 4.219 1.062 7.254 1 94 88 TYR A N 1
ATOM 654 C CA . TYR A 1 88 ? 3.803 -0.168 6.59 1 94 88 TYR A CA 1
ATOM 655 C C . TYR A 1 88 ? 4.605 -1.359 7.098 1 94 88 TYR A C 1
ATOM 657 O O . TYR A 1 88 ? 4.461 -2.475 6.59 1 94 88 TYR A O 1
ATOM 665 N N . GLY A 1 89 ? 5.465 -1.185 7.977 1 93.31 89 GLY A N 1
ATOM 666 C CA . GLY A 1 89 ? 6.121 -2.24 8.734 1 93.31 89 GLY A CA 1
ATOM 667 C C . GLY A 1 89 ? 6.906 -3.201 7.859 1 93.31 89 GLY A C 1
ATOM 668 O O . GLY A 1 89 ? 7.52 -2.789 6.871 1 93.31 89 GLY A O 1
ATOM 669 N N . GLU A 1 90 ? 6.828 -4.473 8.273 1 90.75 90 GLU A N 1
ATOM 670 C CA . GLU A 1 90 ? 7.648 -5.523 7.68 1 90.75 90 GLU A CA 1
ATOM 671 C C . GLU A 1 90 ? 7.172 -5.871 6.273 1 90.75 90 GLU A C 1
ATOM 673 O O . GLU A 1 90 ? 7.941 -6.379 5.457 1 90.75 90 GLU A O 1
ATOM 678 N N . ARG A 1 91 ? 6.035 -5.625 6.062 1 87.62 91 ARG A N 1
ATOM 679 C CA . ARG A 1 91 ? 5.488 -6.027 4.766 1 87.62 91 ARG A CA 1
ATOM 680 C C . ARG A 1 91 ? 5.777 -4.973 3.703 1 87.62 91 ARG A C 1
ATOM 682 O O . ARG A 1 91 ? 5.957 -5.301 2.529 1 87.62 91 ARG A O 1
ATOM 689 N N . GLY A 1 92 ? 5.82 -3.693 4.18 1 92.38 92 GLY A N 1
ATOM 690 C CA . GLY A 1 92 ? 5.887 -2.641 3.18 1 92.38 92 GLY A CA 1
ATOM 691 C C . GLY A 1 92 ? 4.66 -2.59 2.285 1 92.38 92 GLY A C 1
ATOM 692 O O . GLY A 1 92 ? 3.562 -2.959 2.707 1 92.38 92 GLY A O 1
ATOM 693 N N . PHE A 1 93 ? 4.902 -2.082 1.06 1 89.69 93 PHE A N 1
ATOM 694 C CA . PHE A 1 93 ? 3.898 -2.059 0.003 1 89.69 93 PHE A CA 1
ATOM 695 C C . PHE A 1 93 ? 4.52 -2.396 -1.346 1 89.69 93 PHE A C 1
ATOM 697 O O . PHE A 1 93 ? 5.262 -1.592 -1.912 1 89.69 93 PHE A O 1
ATOM 704 N N . THR A 1 94 ? 4.125 -3.59 -1.777 1 83.06 94 THR A N 1
ATOM 705 C CA . THR A 1 94 ? 4.75 -4.18 -2.957 1 83.06 94 THR A CA 1
ATOM 706 C C . THR A 1 94 ? 4.805 -3.17 -4.102 1 83.06 94 THR A C 1
ATOM 708 O O . THR A 1 94 ? 3.803 -2.523 -4.414 1 83.06 94 THR A O 1
ATOM 711 N N . GLY A 1 95 ? 6.105 -3.059 -4.621 1 80.19 95 GLY A N 1
ATOM 712 C CA . GLY A 1 95 ? 6.297 -2.195 -5.777 1 80.19 95 GLY A CA 1
ATOM 713 C C . GLY A 1 95 ? 6.559 -0.749 -5.402 1 80.19 95 GLY A C 1
ATOM 714 O O . GLY A 1 95 ? 7.059 0.029 -6.219 1 80.19 95 GLY A O 1
ATOM 715 N N . HIS A 1 96 ? 6.277 -0.385 -4.18 1 86.25 96 HIS A N 1
ATOM 716 C CA . HIS A 1 96 ? 6.332 1.04 -3.875 1 86.25 96 HIS A CA 1
ATOM 717 C C . HIS A 1 96 ? 7.137 1.301 -2.607 1 86.25 96 HIS A C 1
ATOM 719 O O . HIS A 1 96 ? 7.934 2.24 -2.555 1 86.25 96 HIS A O 1
ATOM 725 N N . ILE A 1 97 ? 6.887 0.536 -1.566 1 93.38 97 ILE A N 1
ATOM 726 C CA . ILE A 1 97 ? 7.516 0.741 -0.265 1 93.38 97 ILE A CA 1
ATOM 727 C C . ILE A 1 97 ? 8.172 -0.556 0.199 1 93.38 97 ILE A C 1
ATOM 729 O O . ILE A 1 97 ? 7.492 -1.558 0.432 1 93.38 97 ILE A O 1
ATOM 733 N N . PRO A 1 98 ? 9.492 -0.517 0.384 1 93 98 PRO A N 1
ATOM 734 C CA . PRO A 1 98 ? 10.18 -1.719 0.859 1 93 98 PRO A CA 1
ATOM 735 C C . PRO A 1 98 ? 9.805 -2.092 2.289 1 93 98 PRO A C 1
ATOM 737 O O . PRO A 1 98 ? 9.297 -1.249 3.037 1 93 98 PRO A O 1
ATOM 740 N N . PRO A 1 99 ? 10.055 -3.33 2.605 1 92.75 99 PRO A N 1
ATOM 741 C CA . PRO A 1 99 ? 9.883 -3.734 4.004 1 92.75 99 PRO A CA 1
ATOM 742 C C . PRO A 1 99 ? 10.672 -2.855 4.973 1 92.75 99 PRO A C 1
ATOM 744 O O . PRO A 1 99 ? 11.805 -2.461 4.672 1 92.75 99 PRO A O 1
ATOM 747 N N . ASN A 1 100 ? 10.023 -2.469 6.074 1 95.88 100 ASN A N 1
ATOM 748 C CA . ASN A 1 100 ? 10.648 -1.769 7.195 1 95.88 100 ASN A CA 1
ATOM 749 C C . ASN A 1 100 ? 11.133 -0.382 6.785 1 95.88 100 ASN A C 1
ATOM 751 O O . ASN A 1 100 ? 12.07 0.153 7.383 1 95.88 100 ASN A O 1
ATOM 755 N N . ALA A 1 101 ? 10.516 0.141 5.844 1 97.25 101 ALA A N 1
ATOM 756 C CA . ALA A 1 101 ? 10.922 1.465 5.383 1 97.25 101 ALA A CA 1
ATOM 757 C C . ALA A 1 101 ? 10.328 2.561 6.258 1 97.25 101 ALA A C 1
ATOM 759 O O . ALA A 1 101 ? 9.117 2.566 6.52 1 97.25 101 ALA A O 1
ATOM 760 N N . ASP A 1 102 ? 11.195 3.484 6.715 1 98.56 102 ASP A N 1
ATOM 761 C CA . ASP A 1 102 ? 10.703 4.738 7.281 1 98.56 102 ASP A CA 1
ATOM 762 C C . ASP A 1 102 ? 10.266 5.703 6.184 1 98.56 102 ASP A C 1
ATOM 764 O O . ASP A 1 102 ? 10.75 5.633 5.051 1 98.56 102 ASP A O 1
ATOM 768 N N . LEU A 1 103 ? 9.352 6.613 6.598 1 98.56 103 LEU A N 1
ATOM 769 C CA . LEU A 1 103 ? 8.758 7.465 5.574 1 98.56 103 LEU A CA 1
ATOM 770 C C . LEU A 1 103 ? 8.82 8.938 5.984 1 98.56 103 LEU A C 1
ATOM 772 O O . LEU A 1 103 ? 8.773 9.25 7.176 1 98.56 103 LEU A O 1
ATOM 776 N N . ILE A 1 104 ? 8.945 9.789 4.949 1 98.88 104 ILE A N 1
ATOM 777 C CA . ILE A 1 104 ? 8.781 11.234 5.098 1 98.88 104 ILE A CA 1
ATOM 778 C C . ILE A 1 104 ? 7.555 11.695 4.32 1 98.88 104 ILE A C 1
ATOM 780 O O . ILE A 1 104 ? 7.391 11.359 3.146 1 98.88 104 ILE A O 1
ATOM 784 N N . PHE A 1 105 ? 6.691 12.422 5.02 1 98.69 105 PHE A N 1
ATOM 785 C CA . PHE A 1 105 ? 5.547 13.031 4.348 1 98.69 105 PHE A CA 1
ATOM 786 C C . PHE A 1 105 ? 5.574 14.547 4.496 1 98.69 105 PHE A C 1
ATOM 788 O O . PHE A 1 105 ? 5.676 15.062 5.613 1 98.69 105 PHE A O 1
ATOM 795 N N . ASP A 1 106 ? 5.531 15.242 3.391 1 98.81 106 ASP A N 1
ATOM 796 C CA . ASP A 1 106 ? 5.094 16.641 3.414 1 98.81 106 ASP A CA 1
ATOM 797 C C . ASP A 1 106 ? 3.572 16.734 3.33 1 98.81 106 ASP A C 1
ATOM 799 O O . ASP A 1 106 ? 2.959 16.188 2.412 1 98.81 106 ASP A O 1
ATOM 803 N N . VAL A 1 107 ? 3.025 17.531 4.312 1 98.75 107 VAL A N 1
ATOM 804 C CA . VAL A 1 107 ? 1.571 17.531 4.441 1 98.75 107 VAL A CA 1
ATOM 805 C C . VAL A 1 107 ? 1.063 18.969 4.602 1 98.75 107 VAL A C 1
ATOM 807 O O . VAL A 1 107 ? 1.65 19.766 5.34 1 98.75 107 VAL A O 1
ATOM 810 N N . GLU A 1 108 ? 0.046 19.25 3.859 1 98.88 108 GLU A N 1
ATOM 811 C CA . GLU A 1 108 ? -0.774 20.422 4.133 1 98.88 108 GLU A CA 1
ATOM 812 C C . GLU A 1 108 ? -2.184 20.031 4.562 1 98.88 108 GLU A C 1
ATOM 814 O O . GLU A 1 108 ? -2.891 19.344 3.824 1 98.88 108 GLU A O 1
ATOM 819 N N . LEU A 1 109 ? -2.553 20.469 5.785 1 98.88 109 LEU A N 1
ATOM 820 C CA . LEU A 1 109 ? -3.922 20.25 6.242 1 98.88 109 LEU A CA 1
ATOM 821 C C . LEU A 1 109 ? -4.836 21.375 5.773 1 98.88 109 LEU A C 1
ATOM 823 O O . LEU A 1 109 ? -4.742 22.5 6.266 1 98.88 109 LEU A O 1
ATOM 827 N N . LYS A 1 110 ? -5.766 21.016 4.922 1 98.75 110 LYS A N 1
ATOM 828 C CA . LYS A 1 110 ? -6.516 22.062 4.242 1 98.75 110 LYS A CA 1
ATOM 829 C C . LYS A 1 110 ? -7.871 22.297 4.91 1 98.75 110 LYS A C 1
ATOM 831 O O . LYS A 1 110 ? -8.344 23.422 4.992 1 98.75 110 LYS A O 1
ATOM 836 N N . LYS A 1 111 ? -8.5 21.203 5.277 1 98.56 111 LYS A N 1
ATOM 837 C CA . LYS A 1 111 ? -9.844 21.297 5.832 1 98.56 111 LYS A CA 1
ATOM 838 C C . LYS A 1 111 ? -10.086 20.203 6.879 1 98.56 111 LYS A C 1
ATOM 840 O O . LYS A 1 111 ? -9.453 19.156 6.844 1 98.56 111 LYS A O 1
ATOM 845 N N . VAL A 1 112 ? -10.984 20.5 7.781 1 98.38 112 VAL A N 1
ATOM 846 C CA . VAL A 1 112 ? -11.555 19.531 8.711 1 98.38 112 VAL A CA 1
ATOM 847 C C . VAL A 1 112 ? -13.078 19.656 8.727 1 98.38 112 VAL A C 1
ATOM 849 O O . VAL A 1 112 ? -13.609 20.781 8.703 1 98.38 112 VAL A O 1
ATOM 852 N N . GLN A 1 113 ? -13.711 18.516 8.719 1 95.56 113 GLN A N 1
ATOM 853 C CA . GLN A 1 113 ? -15.164 18.5 8.758 1 95.56 113 GLN A CA 1
ATOM 854 C C . GLN A 1 113 ? -15.68 17.422 9.711 1 95.56 113 GLN A C 1
ATOM 856 O O . GLN A 1 113 ? -15.117 16.328 9.773 1 95.56 113 GLN A O 1
ATOM 861 N N . MET B 1 1 ? -12.367 -13.289 3.965 1 81 1 MET B N 1
ATOM 862 C CA . MET B 1 1 ? -12.547 -14.43 3.072 1 81 1 MET B CA 1
ATOM 863 C C . MET B 1 1 ? -11.352 -14.578 2.131 1 81 1 MET B C 1
ATOM 865 O O . MET B 1 1 ? -10.742 -13.578 1.739 1 81 1 MET B O 1
ATOM 869 N N . GLY B 1 2 ? -10.617 -15.297 1.619 1 97.31 2 GLY B N 1
ATOM 870 C CA . GLY B 1 2 ? -9.445 -16.062 1.204 1 97.31 2 GLY B CA 1
ATOM 871 C C . GLY B 1 2 ? -8.969 -15.703 -0.194 1 97.31 2 GLY B C 1
ATOM 872 O O . GLY B 1 2 ? -9.102 -14.562 -0.627 1 97.31 2 GLY B O 1
ATOM 873 N N . VAL B 1 3 ? -8.273 -16.656 -0.723 1 98.75 3 VAL B N 1
ATOM 874 C CA . VAL B 1 3 ? -7.77 -16.516 -2.086 1 98.75 3 VAL B CA 1
ATOM 875 C C . VAL B 1 3 ? -8.234 -17.703 -2.926 1 98.75 3 VAL B C 1
ATOM 877 O O . VAL B 1 3 ? -8.227 -18.844 -2.457 1 98.75 3 VAL B O 1
ATOM 880 N N . THR B 1 4 ? -8.797 -17.375 -4.129 1 98.62 4 THR B N 1
ATOM 881 C CA . THR B 1 4 ? -9.133 -18.375 -5.129 1 98.62 4 THR B CA 1
ATOM 882 C C . THR B 1 4 ? -8.281 -18.203 -6.383 1 98.62 4 THR B C 1
ATOM 884 O O . THR B 1 4 ? -8.078 -17.078 -6.852 1 98.62 4 THR B O 1
ATOM 887 N N . LYS B 1 5 ? -7.82 -19.344 -6.895 1 98.62 5 LYS B N 1
ATOM 888 C CA . LYS B 1 5 ? -6.941 -19.312 -8.062 1 98.62 5 LYS B CA 1
ATOM 889 C C . LYS B 1 5 ? -7.633 -19.922 -9.281 1 98.62 5 LYS B C 1
ATOM 891 O O . LYS B 1 5 ? -8.25 -20.984 -9.195 1 98.62 5 LYS B O 1
ATOM 896 N N . THR B 1 6 ? -7.496 -19.25 -10.375 1 98.75 6 THR B N 1
ATOM 897 C CA . THR B 1 6 ? -7.867 -19.781 -11.68 1 98.75 6 THR B CA 1
ATOM 898 C C . THR B 1 6 ? -6.645 -19.875 -12.594 1 98.75 6 THR B C 1
ATOM 900 O O . THR B 1 6 ? -6.043 -18.859 -12.938 1 98.75 6 THR B O 1
ATOM 903 N N . THR B 1 7 ? -6.328 -21.062 -13.008 1 98.75 7 THR B N 1
ATOM 904 C CA . THR B 1 7 ? -5.164 -21.297 -13.852 1 98.75 7 THR B CA 1
ATOM 905 C C . THR B 1 7 ? -5.512 -21.078 -15.32 1 98.75 7 THR B C 1
ATOM 907 O O . THR B 1 7 ? -6.512 -21.609 -15.812 1 98.75 7 THR B O 1
ATOM 910 N N . HIS B 1 8 ? -4.695 -20.312 -15.977 1 98.81 8 HIS B N 1
ATOM 911 C CA . HIS B 1 8 ? -4.895 -20.062 -17.391 1 98.81 8 HIS B CA 1
ATOM 912 C C . HIS B 1 8 ? -3.867 -20.812 -18.234 1 98.81 8 HIS B C 1
ATOM 914 O O . HIS B 1 8 ? -4.148 -21.172 -19.375 1 98.81 8 HIS B O 1
ATOM 920 N N . GLN B 1 9 ? -2.672 -20.859 -17.766 1 98.69 9 GLN B N 1
ATOM 921 C CA . GLN B 1 9 ? -1.579 -21.641 -18.359 1 98.69 9 GLN B CA 1
ATOM 922 C C . GLN B 1 9 ? -0.861 -22.453 -17.281 1 98.69 9 GLN B C 1
ATOM 924 O O . GLN B 1 9 ? -0.315 -21.891 -16.328 1 98.69 9 GLN B O 1
ATOM 929 N N . GLU B 1 10 ? -0.82 -23.719 -17.594 1 98.44 10 GLU B N 1
ATOM 930 C CA . GLU B 1 10 ? -0.16 -24.594 -16.609 1 98.44 10 GLU B CA 1
ATOM 931 C C . GLU B 1 10 ? 1.354 -24.406 -16.641 1 98.44 10 GLU B C 1
ATOM 933 O O . GLU B 1 10 ? 1.94 -24.219 -17.719 1 98.44 10 GLU B O 1
ATOM 938 N N . GLY B 1 11 ? 1.91 -24.422 -15.445 1 98.5 11 GLY B N 1
ATOM 939 C CA . GLY B 1 11 ? 3.357 -24.5 -15.336 1 98.5 11 GLY B CA 1
ATOM 940 C C . GLY B 1 11 ? 3.873 -25.922 -15.211 1 98.5 11 GLY B C 1
ATOM 941 O O . GLY B 1 11 ? 3.096 -26.844 -14.992 1 98.5 11 GLY B O 1
ATOM 942 N N . SER B 1 12 ? 5.141 -25.969 -15.43 1 97.88 12 SER B N 1
ATOM 943 C CA . SER B 1 12 ? 5.711 -27.297 -15.352 1 97.88 12 SER B CA 1
ATOM 944 C C . SER B 1 12 ? 6.871 -27.359 -14.359 1 97.88 12 SER B C 1
ATOM 946 O O . SER B 1 12 ? 7.469 -28.422 -14.156 1 97.88 12 SER B O 1
ATOM 948 N N . GLY B 1 13 ? 7.168 -26.234 -13.758 1 98.25 13 GLY B N 1
ATOM 949 C CA . GLY B 1 13 ? 8.297 -26.188 -12.844 1 98.25 13 GLY B CA 1
ATOM 950 C C . GLY B 1 13 ? 7.898 -26.438 -11.398 1 98.25 13 GLY B C 1
ATOM 951 O O . GLY B 1 13 ? 6.832 -27 -11.133 1 98.25 13 GLY B O 1
ATOM 952 N N . SER B 1 14 ? 8.766 -26.172 -10.461 1 98.31 14 SER B N 1
ATOM 953 C CA . SER B 1 14 ? 8.602 -26.453 -9.039 1 98.31 14 SER B CA 1
ATOM 954 C C . SER B 1 14 ? 7.543 -25.547 -8.414 1 98.31 14 SER B C 1
ATOM 956 O O . SER B 1 14 ? 7.266 -24.469 -8.922 1 98.31 14 SER B O 1
ATOM 958 N N . ILE B 1 15 ? 6.996 -26.062 -7.391 1 98.62 15 ILE B N 1
ATOM 959 C CA . ILE B 1 15 ? 6.125 -25.266 -6.527 1 98.62 15 ILE B CA 1
ATOM 960 C C . ILE B 1 15 ? 6.945 -24.625 -5.418 1 98.62 15 ILE B C 1
ATOM 962 O O . ILE B 1 15 ? 7.73 -25.297 -4.742 1 98.62 15 ILE B O 1
ATOM 966 N N . PRO B 1 16 ? 6.789 -23.344 -5.312 1 98.75 16 PRO B N 1
ATOM 967 C CA . PRO B 1 16 ? 7.566 -22.703 -4.254 1 98.75 16 PRO B CA 1
ATOM 968 C C . PRO B 1 16 ? 7.215 -23.219 -2.861 1 98.75 16 PRO B C 1
ATOM 970 O O . PRO B 1 16 ? 6.043 -23.484 -2.578 1 98.75 16 PRO B O 1
ATOM 973 N N . LYS B 1 17 ? 8.234 -23.312 -2.051 1 98.5 17 LYS B N 1
ATOM 974 C CA . LYS B 1 17 ? 8.062 -23.562 -0.625 1 98.5 17 LYS B CA 1
ATOM 975 C C . LYS B 1 17 ? 8.148 -22.281 0.187 1 98.5 17 LYS B C 1
ATOM 977 O O . LYS B 1 17 ? 8.836 -21.344 -0.206 1 98.5 17 LYS B O 1
ATOM 982 N N . PRO B 1 18 ? 7.406 -22.297 1.365 1 98.06 18 PRO B N 1
ATOM 983 C CA . PRO B 1 18 ? 7.52 -21.094 2.199 1 98.06 18 PRO B CA 1
ATOM 984 C C . PRO B 1 18 ? 8.969 -20.734 2.504 1 98.06 18 PRO B C 1
ATOM 986 O O . PRO B 1 18 ? 9.781 -21.609 2.82 1 98.06 18 PRO B O 1
ATOM 989 N N . GLY B 1 19 ? 9.258 -19.5 2.309 1 97.94 19 GLY B N 1
ATOM 990 C CA . GLY B 1 19 ? 10.594 -19.016 2.6 1 97.94 19 GLY B CA 1
ATOM 991 C C . GLY B 1 19 ? 11.453 -18.859 1.359 1 97.94 19 GLY B C 1
ATOM 992 O O . GLY B 1 19 ? 12.461 -18.141 1.383 1 97.94 19 GLY B O 1
ATOM 993 N N . GLN B 1 20 ? 11.133 -19.422 0.267 1 98.62 20 GLN B N 1
ATOM 994 C CA . GLN B 1 20 ? 11.891 -19.297 -0.975 1 98.62 20 GLN B CA 1
ATOM 995 C C . GLN B 1 20 ? 11.609 -17.969 -1.667 1 98.62 20 GLN B C 1
ATOM 997 O O . GLN B 1 20 ? 10.586 -17.328 -1.4 1 98.62 20 GLN B O 1
ATOM 1002 N N . THR B 1 21 ? 12.586 -17.594 -2.521 1 98.31 21 THR B N 1
ATOM 1003 C CA . THR B 1 21 ? 12.438 -16.391 -3.33 1 98.31 21 THR B CA 1
ATOM 1004 C C . THR B 1 21 ? 11.773 -16.703 -4.664 1 98.31 21 THR B C 1
ATOM 1006 O O . THR B 1 21 ? 12.156 -17.672 -5.34 1 98.31 21 THR B O 1
ATOM 1009 N N . VAL B 1 22 ? 10.773 -15.93 -4.992 1 98.5 22 VAL B N 1
ATOM 1010 C CA . VAL B 1 22 ? 10.078 -16.125 -6.262 1 98.5 22 VAL B CA 1
ATOM 1011 C C . VAL B 1 22 ? 10.234 -14.867 -7.125 1 98.5 22 VAL B C 1
ATOM 1013 O O . VAL B 1 22 ? 10.438 -13.766 -6.605 1 98.5 22 VAL B O 1
ATOM 1016 N N . THR B 1 23 ? 10.227 -15.055 -8.461 1 98.38 23 THR B N 1
ATOM 1017 C CA . THR B 1 23 ? 10.141 -14.008 -9.469 1 98.38 23 THR B CA 1
ATOM 1018 C C . THR B 1 23 ? 8.781 -14.031 -10.156 1 98.38 23 THR B C 1
ATOM 1020 O O . THR B 1 23 ? 8.398 -15.031 -10.758 1 98.38 23 THR B O 1
ATOM 1023 N N . ILE B 1 24 ? 8.086 -12.891 -10.102 1 98.06 24 ILE B N 1
ATOM 1024 C CA . ILE B 1 24 ? 6.695 -12.836 -10.523 1 98.06 24 ILE B CA 1
ATOM 1025 C C . ILE B 1 24 ? 6.473 -11.625 -11.422 1 98.06 24 ILE B C 1
ATOM 1027 O O . ILE B 1 24 ? 6.988 -10.539 -11.148 1 98.06 24 ILE B O 1
ATOM 1031 N N . GLU B 1 25 ? 5.809 -11.781 -12.523 1 98.25 25 GLU B N 1
ATOM 1032 C CA . GLU B 1 25 ? 5.156 -10.68 -13.234 1 98.25 25 GLU B CA 1
ATOM 1033 C C . GLU B 1 25 ? 3.67 -10.609 -12.898 1 98.25 25 GLU B C 1
ATOM 1035 O O . GLU B 1 25 ? 2.998 -11.641 -12.82 1 98.25 25 GLU B O 1
ATOM 1040 N N . TYR B 1 26 ? 3.219 -9.391 -12.68 1 98.19 26 TYR B N 1
ATOM 1041 C CA . TYR B 1 26 ? 1.823 -9.336 -12.258 1 98.19 26 TYR B CA 1
ATOM 1042 C C . TYR B 1 26 ? 1.175 -8.023 -12.68 1 98.19 26 TYR B C 1
ATOM 1044 O O . TYR B 1 26 ? 1.868 -7.047 -12.961 1 98.19 26 TYR B O 1
ATOM 1052 N N . SER B 1 27 ? -0.167 -8.016 -12.719 1 98 27 SER B N 1
ATOM 1053 C CA . SER B 1 27 ? -1.042 -6.844 -12.711 1 98 27 SER B CA 1
ATOM 1054 C C . SER B 1 27 ? -2.145 -6.984 -11.672 1 98 27 SER B C 1
ATOM 1056 O O . SER B 1 27 ? -2.785 -8.031 -11.57 1 98 27 SER B O 1
ATOM 1058 N N . GLY B 1 28 ? -2.305 -5.926 -10.875 1 97.75 28 GLY B N 1
ATOM 1059 C CA . GLY B 1 28 ? -3.328 -5.902 -9.844 1 97.75 28 GLY B CA 1
ATOM 1060 C C . GLY B 1 28 ? -4.461 -4.941 -10.148 1 97.75 28 GLY B C 1
ATOM 1061 O O . GLY B 1 28 ? -4.227 -3.832 -10.633 1 97.75 28 GLY B O 1
ATOM 1062 N N . TYR B 1 29 ? -5.691 -5.332 -9.844 1 98.5 29 TYR B N 1
ATOM 1063 C CA . TYR B 1 29 ? -6.918 -4.586 -10.094 1 98.5 29 TYR B CA 1
ATOM 1064 C C . TYR B 1 29 ? -7.801 -4.555 -8.852 1 98.5 29 TYR B C 1
ATOM 1066 O O . TYR B 1 29 ? -7.848 -5.523 -8.094 1 98.5 29 TYR B O 1
ATOM 1074 N N . LEU B 1 30 ? -8.469 -3.426 -8.727 1 98.19 30 LEU B N 1
ATOM 1075 C CA . LEU B 1 30 ? -9.609 -3.449 -7.82 1 98.19 30 LEU B CA 1
ATOM 1076 C C . LEU B 1 30 ? -10.703 -4.371 -8.352 1 98.19 30 LEU B C 1
ATOM 1078 O O . LEU B 1 30 ? -11.023 -4.34 -9.539 1 98.19 30 LEU B O 1
ATOM 1082 N N . LYS B 1 31 ? -11.227 -5.195 -7.52 1 98.69 31 LYS B N 1
ATOM 1083 C CA . LYS B 1 31 ? -12.305 -6.047 -8 1 98.69 31 LYS B CA 1
ATOM 1084 C C . LYS B 1 31 ? -13.57 -5.234 -8.258 1 98.69 31 LYS B C 1
ATOM 1086 O O . LYS B 1 31 ? -13.977 -4.418 -7.43 1 98.69 31 LYS B O 1
ATOM 1091 N N . ASP B 1 32 ? -14.047 -5.441 -9.375 1 98.56 32 ASP B N 1
ATOM 1092 C CA . ASP B 1 32 ? -15.289 -4.828 -9.836 1 98.56 32 ASP B CA 1
ATOM 1093 C C . ASP B 1 32 ? -16.125 -5.82 -10.648 1 98.56 32 ASP B C 1
ATOM 1095 O O . ASP B 1 32 ? -15.82 -6.086 -11.812 1 98.56 32 ASP B O 1
ATOM 1099 N N . THR B 1 33 ? -17.172 -6.262 -9.992 1 97.81 33 THR B N 1
ATOM 1100 C CA . THR B 1 33 ? -17.938 -7.363 -10.578 1 97.81 33 THR B CA 1
ATOM 1101 C C . THR B 1 33 ? -18.734 -6.891 -11.789 1 97.81 33 THR B C 1
ATOM 1103 O O . THR B 1 33 ? -19.25 -7.703 -12.547 1 97.81 33 THR B O 1
ATOM 1106 N N . THR B 1 34 ? -18.812 -5.609 -12 1 98.25 34 THR B N 1
ATOM 1107 C CA . THR B 1 34 ? -19.547 -5.078 -13.148 1 98.25 34 THR B CA 1
ATOM 1108 C C . THR B 1 34 ? -18.641 -5.02 -14.375 1 98.25 34 THR B C 1
ATOM 1110 O O . THR B 1 34 ? -19.094 -4.715 -15.477 1 98.25 34 THR B O 1
ATOM 1113 N N . LYS B 1 35 ? -17.375 -5.254 -14.289 1 98.5 35 LYS B N 1
ATOM 1114 C CA . LYS B 1 35 ? -16.391 -5.172 -15.375 1 98.5 35 LYS B CA 1
ATOM 1115 C C . LYS B 1 35 ? -16.031 -6.559 -15.898 1 98.5 35 LYS B C 1
ATOM 1117 O O . LYS B 1 35 ? -16.203 -7.555 -15.195 1 98.5 35 LYS B O 1
ATOM 1122 N N . PRO B 1 36 ? -15.5 -6.633 -17.109 1 97.62 36 PRO B N 1
ATOM 1123 C CA . PRO B 1 36 ? -15.031 -7.922 -17.625 1 97.62 36 PRO B CA 1
ATOM 1124 C C . PRO B 1 36 ? -13.977 -8.562 -16.734 1 97.62 36 PRO B C 1
ATOM 1126 O O . PRO B 1 36 ? -13.07 -7.879 -16.25 1 97.62 36 PRO B O 1
ATOM 1129 N N . ASP B 1 37 ? -14.219 -9.836 -16.406 1 97.56 37 ASP B N 1
ATOM 1130 C CA . ASP B 1 37 ? -13.305 -10.648 -15.602 1 97.56 37 ASP B CA 1
ATOM 1131 C C . ASP B 1 37 ? -13.195 -10.102 -14.172 1 97.56 37 ASP B C 1
ATOM 1133 O O . ASP B 1 37 ? -12.234 -10.414 -13.461 1 97.56 37 ASP B O 1
ATOM 1137 N N . ASN B 1 38 ? -14.094 -9.18 -13.797 1 98.38 38 ASN B N 1
ATOM 1138 C CA . ASN B 1 38 ? -14.172 -8.555 -12.477 1 98.38 38 ASN B CA 1
ATOM 1139 C C . ASN B 1 38 ? -13.008 -7.598 -12.242 1 98.38 38 ASN B C 1
ATOM 1141 O O . ASN B 1 38 ? -12.695 -7.27 -11.102 1 98.38 38 ASN B O 1
ATOM 1145 N N . LYS B 1 39 ? -12.375 -7.188 -13.352 1 98.62 39 LYS B N 1
ATOM 1146 C CA . LYS B 1 39 ? -11.195 -6.328 -13.227 1 98.62 39 LYS B CA 1
ATOM 1147 C C . LYS B 1 39 ? -11.57 -4.859 -13.406 1 98.62 39 LYS B C 1
ATOM 1149 O O . LYS B 1 39 ? -11.758 -4.395 -14.531 1 98.62 39 LYS B O 1
ATOM 1154 N N . GLY B 1 40 ? -11.586 -4.262 -12.32 1 98.5 40 GLY B N 1
ATOM 1155 C CA . GLY B 1 40 ? -11.797 -2.826 -12.352 1 98.5 40 GLY B CA 1
ATOM 1156 C C . GLY B 1 40 ? -10.531 -2.041 -12.625 1 98.5 40 GLY B C 1
ATOM 1157 O O . GLY B 1 40 ? -9.758 -2.383 -13.523 1 98.5 40 GLY B O 1
ATOM 1158 N N . LYS B 1 41 ? -10.344 -0.926 -11.906 1 96.81 41 LYS B N 1
ATOM 1159 C CA . LYS B 1 41 ? -9.172 -0.065 -12.078 1 96.81 41 LYS B CA 1
ATOM 1160 C C . LYS B 1 41 ? -7.887 -0.809 -11.734 1 96.81 41 LYS B C 1
ATOM 1162 O O . LYS B 1 41 ? -7.785 -1.426 -10.672 1 96.81 41 LYS B O 1
ATOM 1167 N N . LYS B 1 42 ? -6.93 -0.723 -12.703 1 96.62 42 LYS B N 1
ATOM 1168 C CA . LYS B 1 42 ? -5.59 -1.216 -12.391 1 96.62 42 LYS B CA 1
ATOM 1169 C C . LYS B 1 42 ? -4.879 -0.287 -11.406 1 96.62 42 LYS B C 1
ATOM 1171 O O . LYS B 1 42 ? -4.773 0.917 -11.656 1 96.62 42 LYS B O 1
ATOM 1176 N N . PHE B 1 43 ? -4.379 -0.888 -10.289 1 93.75 43 PHE B N 1
ATOM 1177 C CA . PHE B 1 43 ? -3.777 -0.006 -9.289 1 93.75 43 PHE B CA 1
ATOM 1178 C C . PHE B 1 43 ? -2.264 -0.179 -9.258 1 93.75 43 PHE B C 1
ATOM 1180 O O . PHE B 1 43 ? -1.551 0.655 -8.695 1 93.75 43 PHE B O 1
ATOM 1187 N N . ASP B 1 44 ? -1.773 -1.383 -9.758 1 92.94 44 ASP B N 1
ATOM 1188 C CA . ASP B 1 44 ? -0.344 -1.679 -9.773 1 92.94 44 ASP B CA 1
ATOM 1189 C C . ASP B 1 44 ? -0.014 -2.729 -10.828 1 92.94 44 ASP B C 1
ATOM 1191 O O . ASP B 1 44 ? -0.869 -3.537 -11.203 1 92.94 44 ASP B O 1
ATOM 1195 N N . SER B 1 45 ? 1.234 -2.633 -11.32 1 95.56 45 SER B N 1
ATOM 1196 C CA . SER B 1 45 ? 1.71 -3.637 -12.266 1 95.56 45 SER B CA 1
ATOM 1197 C C . SER B 1 45 ? 3.232 -3.656 -12.336 1 95.56 45 SER B C 1
ATOM 1199 O O . SER B 1 45 ? 3.881 -2.621 -12.172 1 95.56 45 SER B O 1
ATOM 1201 N N . SER B 1 46 ? 3.729 -4.859 -12.523 1 95 46 SER B N 1
ATOM 1202 C CA . SER B 1 46 ? 5.168 -4.961 -12.742 1 95 46 SER B CA 1
ATOM 1203 C C . SER B 1 46 ? 5.504 -4.902 -14.227 1 95 46 SER B C 1
ATOM 1205 O O . SER B 1 46 ? 6.672 -4.77 -14.602 1 95 46 SER B O 1
ATOM 1207 N N . VAL B 1 47 ? 4.531 -5.012 -15.094 1 94.75 47 VAL B N 1
ATOM 1208 C CA . VAL B 1 47 ? 4.746 -5.047 -16.531 1 94.75 47 VAL B CA 1
ATOM 1209 C C . VAL B 1 47 ? 5.43 -3.756 -16.984 1 94.75 47 VAL B C 1
ATOM 1211 O O . VAL B 1 47 ? 4.945 -2.658 -16.703 1 94.75 47 VAL B O 1
ATOM 1214 N N . GLY B 1 48 ? 6.543 -3.898 -17.641 1 93.06 48 GLY B N 1
ATOM 1215 C CA . GLY B 1 48 ? 7.297 -2.752 -18.125 1 93.06 48 GLY B CA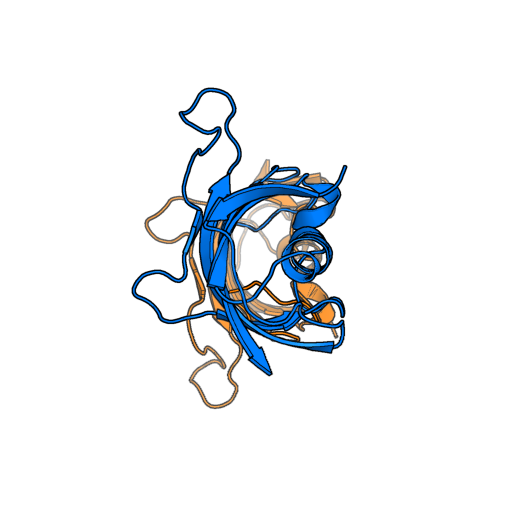 1
ATOM 1216 C C . GLY B 1 48 ? 8.195 -2.145 -17.062 1 93.06 48 GLY B C 1
ATOM 1217 O O . GLY B 1 48 ? 8.961 -1.22 -17.344 1 93.06 48 GLY B O 1
ATOM 1218 N N . ARG B 1 49 ? 8.227 -2.582 -15.836 1 90.25 49 ARG B N 1
ATOM 1219 C CA . ARG B 1 49 ? 9 -1.996 -14.75 1 90.25 49 ARG B CA 1
ATOM 1220 C C . ARG B 1 49 ? 10.039 -2.98 -14.219 1 90.25 49 ARG B C 1
ATOM 1222 O O . ARG B 1 49 ? 10.906 -2.611 -13.422 1 90.25 49 ARG B O 1
ATOM 1229 N N . GLY B 1 50 ? 9.852 -4.262 -14.672 1 92.19 50 GLY B N 1
ATOM 1230 C CA . GLY B 1 50 ? 10.68 -5.328 -14.125 1 92.19 50 GLY B CA 1
ATOM 1231 C C . GLY B 1 50 ? 9.914 -6.273 -13.219 1 92.19 50 GLY B C 1
ATOM 1232 O O . GLY B 1 50 ? 8.922 -5.879 -12.602 1 92.19 50 GLY B O 1
ATOM 1233 N N . ASP B 1 51 ? 10.398 -7.398 -13.047 1 94.06 51 ASP B N 1
ATOM 1234 C CA . ASP B 1 51 ? 9.711 -8.43 -12.273 1 94.06 51 ASP B CA 1
ATOM 1235 C C . ASP B 1 51 ? 9.742 -8.109 -10.781 1 94.06 51 ASP B C 1
ATOM 1237 O O . ASP B 1 51 ? 10.641 -7.41 -10.312 1 94.06 51 ASP B O 1
ATOM 1241 N N . PHE B 1 52 ? 8.797 -8.641 -10.148 1 93.44 52 PHE B N 1
ATOM 1242 C CA . PHE B 1 52 ? 8.734 -8.539 -8.695 1 93.44 52 PHE B CA 1
ATOM 1243 C C . PHE B 1 52 ? 9.406 -9.742 -8.047 1 93.44 52 PHE B C 1
ATOM 1245 O O . PHE B 1 52 ? 9.023 -10.883 -8.297 1 93.44 52 PHE B O 1
ATOM 1252 N N . VAL B 1 53 ? 10.43 -9.492 -7.281 1 95 53 VAL B N 1
ATOM 1253 C CA . VAL B 1 53 ? 11.18 -10.547 -6.602 1 95 53 VAL B CA 1
ATOM 1254 C C . VAL B 1 53 ? 10.953 -10.453 -5.094 1 95 53 VAL B C 1
ATOM 1256 O O . VAL B 1 53 ? 11.148 -9.391 -4.496 1 95 53 VAL B O 1
ATOM 1259 N N . THR B 1 54 ? 10.578 -11.531 -4.418 1 94.88 54 THR B N 1
ATOM 1260 C CA . THR B 1 54 ? 10.242 -11.5 -2.998 1 94.88 54 THR B CA 1
ATOM 1261 C C . THR B 1 54 ? 10.32 -12.898 -2.396 1 94.88 54 THR B C 1
ATOM 1263 O O . THR B 1 54 ? 10.25 -13.898 -3.119 1 94.88 54 THR B O 1
ATOM 1266 N N . ARG B 1 55 ? 10.484 -12.953 -1.084 1 95.62 55 ARG B N 1
ATOM 1267 C CA . ARG B 1 55 ? 10.211 -14.211 -0.387 1 95.62 55 ARG B CA 1
ATOM 1268 C C . ARG B 1 55 ? 8.711 -14.461 -0.287 1 95.62 55 ARG B C 1
ATOM 1270 O O . ARG B 1 55 ? 7.922 -13.516 -0.147 1 95.62 55 ARG B O 1
ATOM 1277 N N . ILE B 1 56 ? 8.336 -15.727 -0.308 1 97.56 56 ILE B N 1
ATOM 1278 C CA . ILE B 1 56 ? 6.91 -16.062 -0.336 1 97.56 56 ILE B CA 1
ATOM 1279 C C . ILE B 1 56 ? 6.566 -16.969 0.842 1 97.56 56 ILE B C 1
ATOM 1281 O O . ILE B 1 56 ? 7.426 -17.703 1.334 1 97.56 56 ILE B O 1
ATOM 1285 N N . GLY B 1 57 ? 5.387 -16.828 1.29 1 97 57 GLY B N 1
ATOM 1286 C CA . GLY B 1 57 ? 4.863 -17.734 2.295 1 97 57 GLY B CA 1
ATOM 1287 C C . GLY B 1 57 ? 5.324 -17.406 3.701 1 97 57 GLY B C 1
ATOM 1288 O O . GLY B 1 57 ? 5.172 -18.219 4.617 1 97 57 GLY B O 1
ATOM 1289 N N . VAL B 1 58 ? 5.879 -16.203 3.889 1 95.69 58 VAL B N 1
ATOM 1290 C CA . VAL B 1 58 ? 6.461 -15.906 5.195 1 95.69 58 VAL B CA 1
ATOM 1291 C C . VAL B 1 58 ? 5.957 -14.555 5.695 1 95.69 58 VAL B C 1
ATOM 1293 O O . VAL B 1 58 ? 6.508 -13.992 6.645 1 95.69 58 VAL B O 1
ATOM 1296 N N . GLY B 1 59 ? 5.031 -13.961 5.031 1 93.06 59 GLY B N 1
ATOM 1297 C CA . GLY B 1 59 ? 4.406 -12.742 5.512 1 93.06 59 GLY B CA 1
ATOM 1298 C C . GLY B 1 59 ? 5.059 -11.484 4.965 1 93.06 59 GLY B C 1
ATOM 1299 O O . GLY B 1 59 ? 4.801 -10.383 5.453 1 93.06 59 GLY B O 1
ATOM 1300 N N . GLN B 1 60 ? 5.875 -11.672 3.998 1 92 60 GLN B N 1
ATOM 1301 C CA . GLN B 1 60 ? 6.5 -10.516 3.369 1 92 60 GLN B CA 1
ATOM 1302 C C . GLN B 1 60 ? 5.539 -9.844 2.391 1 92 60 GLN B C 1
ATOM 1304 O O . GLN B 1 60 ? 5.645 -8.641 2.143 1 92 60 GLN B O 1
ATOM 1309 N N . VAL B 1 61 ? 4.645 -10.562 1.841 1 95 61 VAL B N 1
ATOM 1310 C CA . VAL B 1 61 ? 3.588 -10.062 0.971 1 95 61 VAL B CA 1
ATOM 1311 C C . VAL B 1 61 ? 2.223 -10.367 1.587 1 95 61 VAL B C 1
ATOM 1313 O O . VAL B 1 61 ? 2.139 -10.984 2.648 1 95 61 VAL B O 1
ATOM 1316 N N . ILE B 1 62 ? 1.151 -9.789 1.007 1 95.88 62 ILE B N 1
ATOM 1317 C CA . ILE B 1 62 ? -0.186 -10 1.55 1 95.88 62 ILE B CA 1
ATOM 1318 C C . ILE B 1 62 ? -0.487 -11.5 1.602 1 95.88 62 ILE B C 1
ATOM 1320 O O . ILE B 1 62 ? 0.041 -12.273 0.799 1 95.88 62 ILE B O 1
ATOM 1324 N N . LYS B 1 63 ? -1.349 -11.875 2.438 1 96.81 63 LYS B N 1
ATOM 1325 C CA . LYS B 1 63 ? -1.688 -13.273 2.682 1 96.81 63 LYS B CA 1
ATOM 1326 C C . LYS B 1 63 ? -2.189 -13.945 1.406 1 96.81 63 LYS B C 1
ATOM 1328 O O . LYS B 1 63 ? -1.936 -15.133 1.183 1 96.81 63 LYS B O 1
ATOM 1333 N N . GLY B 1 64 ? -2.938 -13.305 0.613 1 98.5 64 GLY B N 1
ATOM 1334 C CA . GLY B 1 64 ? -3.422 -13.836 -0.652 1 98.5 64 GLY B CA 1
ATOM 1335 C C . GLY B 1 64 ? -2.307 -14.289 -1.572 1 98.5 64 GLY B C 1
ATOM 1336 O O . GLY B 1 64 ? -2.451 -15.297 -2.277 1 98.5 64 GLY B O 1
ATOM 1337 N N . TRP B 1 65 ? -1.262 -13.594 -1.604 1 97.94 65 TRP B N 1
ATOM 1338 C CA . TRP B 1 65 ? -0.102 -14 -2.391 1 97.94 65 TRP B CA 1
ATOM 1339 C C . TRP B 1 65 ? 0.62 -15.172 -1.728 1 97.94 65 TRP B C 1
ATOM 1341 O O . TRP B 1 65 ? 1.008 -16.125 -2.398 1 97.94 65 TRP B O 1
ATOM 1351 N N . ASP B 1 66 ? 0.83 -15.023 -0.423 1 97.75 66 ASP B N 1
ATOM 1352 C CA . ASP B 1 66 ? 1.509 -16.094 0.31 1 97.75 66 ASP B CA 1
ATOM 1353 C C . ASP B 1 66 ? 0.817 -17.438 0.094 1 97.75 66 ASP B C 1
ATOM 1355 O O . ASP B 1 66 ? 1.48 -18.453 -0.085 1 97.75 66 ASP B O 1
ATOM 1359 N N . GLU B 1 67 ? -0.423 -17.438 0.114 1 98.38 67 GLU B N 1
ATOM 1360 C CA . GLU B 1 67 ? -1.177 -18.688 -0.018 1 98.38 67 GLU B CA 1
ATOM 1361 C C . GLU B 1 67 ? -1.396 -19.047 -1.485 1 98.38 67 GLU B C 1
ATOM 1363 O O . GLU B 1 67 ? -1.302 -20.219 -1.864 1 98.38 67 GLU B O 1
ATOM 1368 N N . GLY B 1 68 ? -1.639 -18.125 -2.328 1 98.75 68 GLY B N 1
ATOM 1369 C CA . GLY B 1 68 ? -1.942 -18.375 -3.727 1 98.75 68 GLY B CA 1
ATOM 1370 C C . GLY B 1 68 ? -0.728 -18.797 -4.535 1 98.75 68 GLY B C 1
ATOM 1371 O O . GLY B 1 68 ? -0.762 -19.812 -5.242 1 98.75 68 GLY B O 1
ATOM 1372 N N . VAL B 1 69 ? 0.299 -18.094 -4.387 1 98.62 69 VAL B N 1
ATOM 1373 C CA . VAL B 1 69 ? 1.481 -18.312 -5.211 1 98.62 69 VAL B CA 1
ATOM 1374 C C . VAL B 1 69 ? 2.133 -19.641 -4.832 1 98.62 69 VAL B C 1
ATOM 1376 O O . VAL B 1 69 ? 2.67 -20.344 -5.691 1 98.62 69 VAL B O 1
ATOM 1379 N N . THR B 1 70 ? 2.008 -19.984 -3.609 1 98.62 70 THR B N 1
ATOM 1380 C CA . THR B 1 70 ? 2.602 -21.234 -3.162 1 98.62 70 THR B CA 1
ATOM 1381 C C . THR B 1 70 ? 1.804 -22.438 -3.68 1 98.62 70 THR B C 1
ATOM 1383 O O . THR B 1 70 ? 2.168 -23.578 -3.434 1 98.62 70 THR B O 1
ATOM 1386 N N . THR B 1 71 ? 0.783 -22.234 -4.395 1 98.56 71 THR B N 1
ATOM 1387 C CA . THR B 1 71 ? 0.044 -23.312 -5.039 1 98.56 71 THR B CA 1
ATOM 1388 C C . THR B 1 71 ? 0.328 -23.344 -6.539 1 98.56 71 THR B C 1
ATOM 1390 O O . THR B 1 71 ? -0.196 -24.188 -7.258 1 98.56 71 THR B O 1
ATOM 1393 N N . MET B 1 72 ? 1.063 -22.469 -7.016 1 98.81 72 MET B N 1
ATOM 1394 C CA . MET B 1 72 ? 1.376 -22.359 -8.438 1 98.81 72 MET B CA 1
ATOM 1395 C C . MET B 1 72 ? 2.658 -23.109 -8.773 1 98.81 72 MET B C 1
ATOM 1397 O O . MET B 1 72 ? 3.535 -23.266 -7.918 1 98.81 72 MET B O 1
ATOM 1401 N N . LYS B 1 73 ? 2.74 -23.453 -10.031 1 98.69 73 LYS B N 1
ATOM 1402 C CA . LYS B 1 73 ? 3.979 -24 -10.57 1 98.69 73 LYS B CA 1
ATOM 1403 C C . LYS B 1 73 ? 4.719 -22.969 -11.406 1 98.69 73 LYS B C 1
ATOM 1405 O O . LYS B 1 73 ? 4.094 -22.156 -12.094 1 98.69 73 LYS B O 1
ATOM 1410 N N . VAL B 1 74 ? 6.078 -23.062 -11.32 1 98.88 74 VAL B N 1
ATOM 1411 C CA . VAL B 1 74 ? 6.863 -22.172 -12.172 1 98.88 74 VAL B CA 1
ATOM 1412 C C . VAL B 1 74 ? 6.402 -22.297 -13.625 1 98.88 74 VAL B C 1
ATOM 1414 O O . VAL B 1 74 ? 6.23 -23.406 -14.133 1 98.88 74 VAL B O 1
ATOM 1417 N N . GLY B 1 75 ? 6.234 -21.203 -14.266 1 98.81 75 GLY B N 1
ATOM 1418 C CA . GLY B 1 75 ? 5.73 -21.172 -15.633 1 98.81 75 GLY B CA 1
ATOM 1419 C C . GLY B 1 75 ? 4.23 -20.953 -15.703 1 98.81 75 GLY B C 1
ATOM 1420 O O . GLY B 1 75 ? 3.682 -20.719 -16.781 1 98.81 75 GLY B O 1
ATOM 1421 N N . GLU B 1 76 ? 3.541 -21 -14.594 1 98.88 76 GLU B N 1
ATOM 1422 C CA . GLU B 1 76 ? 2.086 -20.891 -14.539 1 98.88 76 GLU B CA 1
ATOM 1423 C C . GLU B 1 76 ? 1.642 -19.438 -14.672 1 98.88 76 GLU B C 1
ATOM 1425 O O . GLU B 1 76 ? 2.264 -18.531 -14.109 1 98.88 76 GLU B O 1
ATOM 1430 N N . LYS B 1 77 ? 0.605 -19.203 -15.422 1 98.88 77 LYS B N 1
ATOM 1431 C CA . LYS B 1 77 ? -0.178 -17.984 -15.43 1 98.88 77 LYS B CA 1
ATOM 1432 C C . LYS B 1 77 ? -1.564 -18.203 -14.836 1 98.88 77 LYS B C 1
ATOM 1434 O O . LYS B 1 77 ? -2.268 -19.141 -15.219 1 98.88 77 LYS B O 1
ATOM 1439 N N . ALA B 1 78 ? -1.85 -17.359 -13.898 1 98.88 78 ALA B N 1
ATOM 1440 C CA . ALA B 1 78 ? -3.111 -17.531 -13.18 1 98.88 78 ALA B CA 1
ATOM 1441 C C . ALA B 1 78 ? -3.691 -16.203 -12.742 1 98.88 78 ALA B C 1
ATOM 1443 O O . ALA B 1 78 ? -2.992 -15.18 -12.75 1 98.88 78 ALA B O 1
ATOM 1444 N N . THR B 1 79 ? -4.961 -16.219 -12.477 1 98.94 79 THR B N 1
ATOM 1445 C CA . THR B 1 79 ? -5.633 -15.125 -11.781 1 98.94 79 THR B CA 1
ATOM 1446 C C . THR B 1 79 ? -5.91 -15.492 -10.328 1 98.94 79 THR B C 1
ATOM 1448 O O . THR B 1 79 ? -6.406 -16.578 -10.047 1 98.94 79 THR B O 1
ATOM 1451 N N . LEU B 1 80 ? -5.539 -14.594 -9.438 1 98.88 80 LEU B N 1
ATOM 1452 C CA . LEU B 1 80 ? -5.871 -14.727 -8.023 1 98.88 80 LEU B CA 1
ATOM 1453 C C . LEU B 1 80 ? -6.973 -13.75 -7.625 1 98.88 80 LEU B C 1
ATOM 1455 O O . LEU B 1 80 ? -6.836 -12.539 -7.824 1 98.88 80 LEU B O 1
ATOM 1459 N N . ASP B 1 81 ? -8.07 -14.227 -7.137 1 98.88 81 ASP B N 1
ATOM 1460 C CA . ASP B 1 81 ? -9.156 -13.461 -6.523 1 98.88 81 ASP B CA 1
ATOM 1461 C C . ASP B 1 81 ? -9.016 -13.438 -5.004 1 98.88 81 ASP B C 1
ATOM 1463 O O . ASP B 1 81 ? -9.156 -14.477 -4.352 1 98.88 81 ASP B O 1
ATOM 1467 N N . ILE B 1 82 ? -8.781 -12.211 -4.48 1 98.75 82 ILE B N 1
ATOM 1468 C CA . ILE B 1 82 ? -8.352 -12.117 -3.09 1 98.75 82 ILE B CA 1
ATOM 1469 C C . ILE B 1 82 ? -9.297 -11.203 -2.318 1 98.75 82 ILE B C 1
ATOM 1471 O O . ILE B 1 82 ? -9.484 -10.039 -2.689 1 98.75 82 ILE B O 1
ATOM 1475 N N . THR B 1 83 ? -9.836 -11.695 -1.218 1 98.75 83 THR B N 1
ATOM 1476 C CA . THR B 1 83 ? -10.688 -10.867 -0.373 1 98.75 83 THR B CA 1
ATOM 1477 C C . THR B 1 83 ? -9.859 -9.875 0.433 1 98.75 83 THR B C 1
ATOM 1479 O O . THR B 1 83 ? -8.664 -10.102 0.661 1 98.75 83 THR B O 1
ATOM 1482 N N . SER B 1 84 ? -10.523 -8.852 0.872 1 98.12 84 SER B N 1
ATOM 1483 C CA . SER B 1 84 ? -9.828 -7.73 1.484 1 98.12 84 SER B CA 1
ATOM 1484 C C . SER B 1 84 ? -9.086 -8.156 2.744 1 98.12 84 SER B C 1
ATOM 1486 O O . SER B 1 84 ? -8.008 -7.641 3.045 1 98.12 84 SER B O 1
ATOM 1488 N N . ASP B 1 85 ? -9.664 -9.086 3.51 1 97.5 85 ASP B N 1
ATOM 1489 C CA . ASP B 1 85 ? -9.031 -9.539 4.746 1 97.5 85 ASP B CA 1
ATOM 1490 C C . ASP B 1 85 ? -7.734 -10.289 4.461 1 97.5 85 ASP B C 1
ATOM 1492 O O . ASP B 1 85 ? -6.895 -10.453 5.348 1 97.5 85 ASP B O 1
ATOM 1496 N N . TYR B 1 86 ? -7.504 -10.75 3.254 1 98 86 TYR B N 1
ATOM 1497 C CA . TYR B 1 86 ? -6.273 -11.406 2.812 1 98 86 TYR B CA 1
ATOM 1498 C C . TYR B 1 86 ? -5.387 -10.43 2.045 1 98 86 TYR B C 1
ATOM 1500 O O . TYR B 1 86 ? -4.352 -10.828 1.502 1 98 86 TYR B O 1
ATOM 1508 N N . ALA B 1 87 ? -5.855 -9.148 1.986 1 96.81 87 ALA B N 1
ATOM 1509 C CA . ALA B 1 87 ? -5.113 -8.109 1.27 1 96.81 87 ALA B CA 1
ATOM 1510 C C . ALA B 1 87 ? -4.809 -6.926 2.18 1 96.81 87 ALA B C 1
ATOM 1512 O O . ALA B 1 87 ? -4.082 -7.062 3.17 1 96.81 87 ALA B O 1
ATOM 1513 N N . TYR B 1 88 ? -5.531 -5.773 1.927 1 94 88 TYR B N 1
ATOM 1514 C CA . TYR B 1 88 ? -5.141 -4.586 2.672 1 94 88 TYR B CA 1
ATOM 1515 C C . TYR B 1 88 ? -6.223 -4.18 3.666 1 94 88 TYR B C 1
ATOM 1517 O O . TYR B 1 88 ? -6.113 -3.143 4.324 1 94 88 TYR B O 1
ATOM 1525 N N . GLY B 1 89 ? -7.254 -4.871 3.744 1 93.31 89 GLY B N 1
ATOM 1526 C CA . GLY B 1 89 ? -8.242 -4.766 4.809 1 93.31 89 GLY B CA 1
ATOM 1527 C C . GLY B 1 89 ? -8.883 -3.395 4.895 1 93.31 89 GLY B C 1
ATOM 1528 O O . GLY B 1 89 ? -9.133 -2.756 3.869 1 93.31 89 GLY B O 1
ATOM 1529 N N . GLU B 1 90 ? -9.109 -2.984 6.156 1 90.62 90 GLU B N 1
ATOM 1530 C CA . GLU B 1 90 ? -9.875 -1.78 6.457 1 90.62 90 GLU B CA 1
ATOM 1531 C C . GLU B 1 90 ? -9.086 -0.521 6.117 1 90.62 90 GLU B C 1
ATOM 1533 O O . GLU B 1 90 ? -9.664 0.54 5.883 1 90.62 90 GLU B O 1
ATOM 1538 N N . ARG B 1 91 ? -7.91 -0.653 6.117 1 87.5 91 ARG B N 1
ATOM 1539 C CA . ARG B 1 91 ? -7.094 0.537 5.906 1 87.5 91 ARG B CA 1
ATOM 1540 C C . ARG B 1 91 ? -6.918 0.82 4.418 1 87.5 91 ARG B C 1
ATOM 1542 O O . ARG B 1 91 ? -6.805 1.979 4.008 1 87.5 91 ARG B O 1
ATOM 1549 N N . GLY B 1 92 ? -6.914 -0.303 3.637 1 92.31 92 GLY B N 1
ATOM 1550 C CA . GLY B 1 92 ? -6.547 -0.098 2.244 1 92.31 92 GLY B CA 1
ATOM 1551 C C . GLY B 1 92 ? -5.125 0.409 2.07 1 92.31 92 GLY B C 1
ATOM 1552 O O . GLY B 1 92 ? -4.254 0.117 2.889 1 92.31 92 GLY B O 1
ATOM 1553 N N . PHE B 1 93 ? -4.945 1.128 0.948 1 89.69 93 PHE B N 1
ATOM 1554 C CA . PHE B 1 93 ? -3.693 1.81 0.648 1 89.69 93 PHE B CA 1
ATOM 1555 C C . PHE B 1 93 ? -3.955 3.178 0.028 1 89.69 93 PHE B C 1
ATOM 1557 O O . PHE B 1 93 ? -4.375 3.27 -1.128 1 89.69 93 PHE B O 1
ATOM 1564 N N . THR B 1 94 ? -3.645 4.156 0.869 1 82.88 94 THR B N 1
ATOM 1565 C CA . THR B 1 94 ? -3.998 5.531 0.538 1 82.88 94 THR B CA 1
ATOM 1566 C C . THR B 1 94 ? -3.586 5.867 -0.893 1 82.88 94 THR B C 1
ATOM 1568 O O . THR B 1 94 ? -2.451 5.602 -1.296 1 82.88 94 THR B O 1
ATOM 1571 N N . GLY B 1 95 ? -4.66 6.41 -1.622 1 79.94 95 GLY B N 1
ATOM 1572 C CA . GLY B 1 95 ? -4.398 6.855 -2.98 1 79.94 95 GLY B CA 1
ATOM 1573 C C . GLY B 1 95 ? -4.539 5.75 -4.012 1 79.94 95 GLY B C 1
ATOM 1574 O O . GLY B 1 95 ? -4.68 6.02 -5.203 1 79.94 95 GLY B O 1
ATOM 1575 N N . HIS B 1 96 ? -4.555 4.52 -3.582 1 86.44 96 HIS B N 1
ATOM 1576 C CA . HIS B 1 96 ? -4.48 3.451 -4.574 1 86.44 96 HIS B CA 1
ATOM 1577 C C . HIS B 1 96 ? -5.559 2.4 -4.332 1 86.44 96 HIS B C 1
ATOM 1579 O O . HIS B 1 96 ? -6.195 1.927 -5.277 1 86.44 96 HIS B O 1
ATOM 1585 N N . ILE B 1 97 ? -5.73 1.977 -3.094 1 93.38 97 ILE B N 1
ATOM 1586 C CA . ILE B 1 97 ? -6.66 0.908 -2.742 1 93.38 97 ILE B CA 1
ATOM 1587 C C . ILE B 1 97 ? -7.602 1.385 -1.64 1 93.38 97 ILE B C 1
ATOM 1589 O O . ILE B 1 97 ? -7.164 1.687 -0.527 1 93.38 97 ILE B O 1
ATOM 1593 N N . PRO B 1 98 ? -8.906 1.405 -1.947 1 93.06 98 PRO B N 1
ATOM 1594 C CA . PRO B 1 98 ? -9.867 1.818 -0.922 1 93.06 98 PRO B CA 1
ATOM 1595 C C . PRO B 1 98 ? -9.945 0.833 0.241 1 93.06 98 PRO B C 1
ATOM 1597 O O . PRO B 1 98 ? -9.547 -0.327 0.102 1 93.06 98 PRO B O 1
ATOM 1600 N N . PRO B 1 99 ? -10.461 1.314 1.336 1 92.69 99 PRO B N 1
ATOM 1601 C CA . PRO B 1 99 ? -10.734 0.405 2.449 1 92.69 99 PRO B CA 1
ATOM 1602 C C . PRO B 1 99 ? -11.625 -0.771 2.043 1 92.69 99 PRO B C 1
ATOM 1604 O O . PRO B 1 99 ? -12.555 -0.601 1.258 1 92.69 99 PRO B O 1
ATOM 1607 N N . ASN B 1 100 ? -11.266 -1.969 2.5 1 95.81 100 ASN B N 1
ATOM 1608 C CA . ASN B 1 100 ? -12.055 -3.184 2.361 1 95.81 100 ASN B CA 1
ATOM 1609 C C . ASN B 1 100 ? -12.203 -3.592 0.898 1 95.81 100 ASN B C 1
ATOM 1611 O O . ASN B 1 100 ? -13.188 -4.246 0.528 1 95.81 100 ASN B O 1
ATOM 1615 N N . ALA B 1 101 ? -11.281 -3.238 0.148 1 97.25 101 ALA B N 1
ATOM 1616 C CA . ALA B 1 101 ? -11.344 -3.58 -1.271 1 97.25 101 ALA B CA 1
ATOM 1617 C C . ALA B 1 101 ? -10.852 -5.004 -1.515 1 97.25 101 ALA B C 1
ATOM 1619 O O . ALA B 1 101 ? -9.781 -5.391 -1.045 1 97.25 101 ALA B O 1
ATOM 1620 N N . ASP B 1 102 ? -11.68 -5.789 -2.264 1 98.56 102 ASP B N 1
ATOM 1621 C CA . ASP B 1 102 ? -11.18 -7.039 -2.83 1 98.56 102 ASP B CA 1
ATOM 1622 C C . ASP B 1 102 ? -10.312 -6.781 -4.062 1 98.56 102 ASP B C 1
ATOM 1624 O O . ASP B 1 102 ? -10.477 -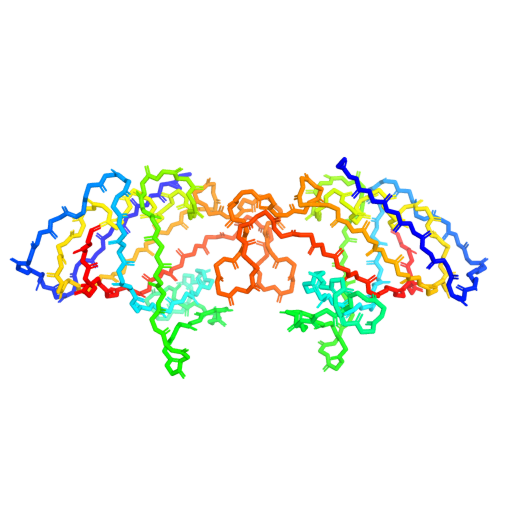5.762 -4.738 1 98.56 102 ASP B O 1
ATOM 1628 N N . LEU B 1 103 ? -9.445 -7.777 -4.312 1 98.56 103 LEU B N 1
ATOM 1629 C CA . LEU B 1 103 ? -8.469 -7.535 -5.371 1 98.56 103 LEU B CA 1
ATOM 1630 C C . LEU B 1 103 ? -8.422 -8.703 -6.344 1 98.56 103 LEU B C 1
ATOM 1632 O O . LEU B 1 103 ? -8.656 -9.852 -5.953 1 98.56 103 LEU B O 1
ATOM 1636 N N . ILE B 1 104 ? -8.133 -8.359 -7.613 1 98.88 104 ILE B N 1
ATOM 1637 C CA . ILE B 1 104 ? -7.805 -9.336 -8.641 1 98.88 104 ILE B CA 1
ATOM 1638 C C . ILE B 1 104 ? -6.352 -9.156 -9.078 1 98.88 104 ILE B C 1
ATOM 1640 O O . ILE B 1 104 ? -5.922 -8.039 -9.383 1 98.88 104 ILE B O 1
ATOM 1644 N N . PHE B 1 105 ? -5.617 -10.266 -9.062 1 98.75 105 PHE B N 1
ATOM 1645 C CA . PHE B 1 105 ? -4.258 -10.234 -9.578 1 98.75 105 PHE B CA 1
ATOM 1646 C C . PHE B 1 105 ? -4.098 -11.227 -10.727 1 98.75 105 PHE B C 1
ATOM 1648 O O . PHE B 1 105 ? -4.418 -12.414 -10.578 1 98.75 105 PHE B O 1
ATOM 1655 N N . ASP B 1 106 ? -3.648 -10.75 -11.859 1 98.81 106 ASP B N 1
ATOM 1656 C CA . ASP B 1 106 ? -3.033 -11.641 -12.836 1 98.81 106 ASP B CA 1
ATOM 1657 C C . ASP B 1 106 ? -1.551 -11.844 -12.539 1 98.81 106 ASP B C 1
ATOM 1659 O O . ASP B 1 106 ? -0.797 -10.883 -12.406 1 98.81 106 ASP B O 1
ATOM 1663 N N . VAL B 1 107 ? -1.181 -13.172 -12.508 1 98.75 107 VAL B N 1
ATOM 1664 C CA . VAL B 1 107 ? 0.164 -13.484 -12.031 1 98.75 107 VAL B CA 1
ATOM 1665 C C . VAL B 1 107 ? 0.812 -14.516 -12.945 1 98.75 107 VAL B C 1
ATOM 1667 O O . VAL B 1 107 ? 0.168 -15.484 -13.359 1 98.75 107 VAL B O 1
ATOM 1670 N N . GLU B 1 108 ? 2.023 -14.227 -13.289 1 98.88 108 GLU B N 1
ATOM 1671 C CA . GLU B 1 108 ? 2.896 -15.25 -13.852 1 98.88 108 GLU B CA 1
ATOM 1672 C C . GLU B 1 108 ? 4.055 -15.57 -12.914 1 98.88 108 GLU B C 1
ATOM 1674 O O . GLU B 1 108 ? 4.832 -14.68 -12.555 1 98.88 108 GLU B O 1
ATOM 1679 N N . LEU B 1 109 ? 4.141 -16.844 -12.523 1 98.88 109 LEU B N 1
ATOM 1680 C CA . LEU B 1 109 ? 5.281 -17.281 -11.727 1 98.88 109 LEU B CA 1
ATOM 1681 C C . LEU B 1 109 ? 6.445 -17.703 -12.617 1 98.88 109 LEU B C 1
ATOM 1683 O O . LEU B 1 109 ? 6.383 -18.734 -13.289 1 98.88 109 LEU B O 1
ATOM 1687 N N . LYS B 1 110 ? 7.512 -16.953 -12.523 1 98.75 110 LYS B N 1
ATOM 1688 C CA . LYS B 1 110 ? 8.562 -17.125 -13.523 1 98.75 110 LYS B CA 1
ATOM 1689 C C . LYS B 1 110 ? 9.703 -17.984 -12.977 1 98.75 110 LYS B C 1
ATOM 1691 O O . LYS B 1 110 ? 10.297 -18.781 -13.711 1 98.75 110 LYS B O 1
ATOM 1696 N N . LYS B 1 111 ? 10.039 -17.734 -11.727 1 98.56 111 LYS B N 1
ATOM 1697 C CA . LYS B 1 111 ? 11.18 -18.422 -11.133 1 98.56 111 LYS B CA 1
ATOM 1698 C C . LYS B 1 111 ? 10.961 -18.672 -9.641 1 98.56 111 LYS B C 1
ATOM 1700 O O . LYS B 1 111 ? 10.219 -17.938 -8.992 1 98.56 111 LYS B O 1
ATOM 1705 N N . VAL B 1 112 ? 11.602 -19.688 -9.156 1 98.44 112 VAL B N 1
ATOM 1706 C CA . VAL B 1 112 ? 11.742 -19.953 -7.73 1 98.44 112 VAL B CA 1
ATOM 1707 C C . VAL B 1 112 ? 13.203 -20.25 -7.406 1 98.44 112 VAL B C 1
ATOM 1709 O O . VAL B 1 112 ? 13.883 -20.969 -8.156 1 98.44 112 VAL B O 1
ATOM 1712 N N . GLN B 1 113 ? 13.641 -19.672 -6.305 1 95.62 113 GLN B N 1
ATOM 1713 C CA . GLN B 1 113 ? 15.016 -19.922 -5.863 1 95.62 113 GLN B CA 1
ATOM 1714 C C . GLN B 1 113 ? 15.078 -20.141 -4.355 1 95.62 113 GLN B C 1
ATOM 1716 O O . GLN B 1 113 ? 14.352 -19.484 -3.598 1 95.62 113 GLN B O 1
#

Foldseek 3Di:
DAKDKDWDDAADADQDDQFWKWWKWKWKAFQQPVDVVRGDDTQDGCVPVGTDIDGALPPPAFQQRNPVSNVGHAQIWMKMWGWCNSHVAQVADPPGGHHRTIMIMTMHTHDID/DAKDKDWDDAADADQDDQFWKWWKWKWKAFAQPVDVVRGDDTQDGCVPVGTDIDGALPPPAFQRRNVVSSVGHAQIWMKMWGWCNSHVAQVADPPGGHHRTIMIMTMHTHDID

Radius of gyration: 18.98 Å; Cα contacts (8 Å, |Δi|>4): 622; chains: 2; bounding box: 41×56×35 Å